Protein AF-A0A5E4KQK1-F1 (afdb_monomer_lite)

Sequence (216 aa):
MKKLIYVTGIIIMISVILFFSGSNIFSSNTPLWGKDGKPYDFEKVKEDFRSGKLNIANISKEYYMHPEFIFEDYHNKSNQTKIGQYGYGAIPSEVSYNVFGFNQGQYLNVSTLVIASDNIKNKQNLALSLESPDDELFNTNVEPSEIVLSPTYPEINASSNWVYKIKMTIVAKYDIPDGQYRFRLKAISASPVQPSKFFDFVLNSYSDSERKKHEQ

Secondary structure (DSSP, 8-state):
-----------------------------PPPBPTTSSBTTHHHHHHHHHTTSS-GGG--HHHHTSHHHH-TTTT-TT-TTSTTTTSEEEESSEEEEEE-SB-TT-EEEEEEEEEEPTT--S-EEEEEEEE-S-TTTEEEEEESSEEEEPP-SS-GGG-TTSEEEEEEEEEESSPBPSEEEEEEEEEEPPPTTHHHHHHHHHHHHHHHHHHHHH--

Radius of gyration: 19.89 Å; chains: 1; bounding box: 64×43×49 Å

Structure (mmCIF, N/CA/C/O backbone):
data_AF-A0A5E4KQK1-F1
#
_entry.id   AF-A0A5E4KQK1-F1
#
loop_
_atom_site.group_PDB
_atom_site.id
_atom_site.type_symbol
_atom_site.label_atom_id
_atom_site.label_alt_id
_atom_site.label_comp_id
_atom_site.label_asym_id
_atom_site.label_entity_id
_atom_site.label_seq_id
_atom_site.pdbx_PDB_ins_code
_atom_site.Cartn_x
_atom_site.Cartn_y
_atom_site.Cartn_z
_atom_site.occupancy
_atom_site.B_iso_or_equiv
_atom_site.auth_seq_id
_atom_site.auth_comp_id
_atom_site.auth_asym_id
_atom_site.auth_atom_id
_atom_site.pdbx_PDB_model_num
ATOM 1 N N . MET A 1 1 ? -31.637 12.266 -23.273 1.00 36.78 1 MET A N 1
ATOM 2 C CA . MET A 1 1 ? -30.494 11.362 -23.535 1.00 36.78 1 MET A CA 1
ATOM 3 C C . MET A 1 1 ? -29.788 11.079 -22.217 1.00 36.78 1 MET A C 1
ATOM 5 O O . MET A 1 1 ? -29.255 12.009 -21.628 1.00 36.78 1 MET A O 1
ATOM 9 N N . LYS A 1 2 ? -29.852 9.844 -21.705 1.00 29.48 2 LYS A N 1
ATOM 10 C CA . LYS A 1 2 ? -29.151 9.438 -20.475 1.00 29.48 2 LYS A CA 1
ATOM 11 C C . LYS A 1 2 ? -27.738 8.982 -20.854 1.00 29.48 2 LYS A C 1
ATOM 13 O O . LYS A 1 2 ? -27.605 8.058 -21.650 1.00 29.48 2 LYS A O 1
ATOM 18 N N . LYS A 1 3 ? -26.702 9.644 -20.329 1.00 28.53 3 LYS A N 1
ATOM 19 C CA . LYS A 1 3 ? -25.312 9.184 -20.463 1.00 28.53 3 LYS A CA 1
ATOM 20 C C . LYS A 1 3 ? -25.095 8.000 -19.522 1.00 28.53 3 LYS A C 1
ATOM 22 O O . LYS A 1 3 ? -25.301 8.116 -18.318 1.00 28.53 3 LYS A O 1
ATOM 27 N N . LEU A 1 4 ? -24.709 6.876 -20.113 1.00 24.16 4 LEU A N 1
ATOM 28 C CA . LEU A 1 4 ? -24.275 5.659 -19.442 1.00 24.16 4 LEU A CA 1
ATOM 29 C C . LEU A 1 4 ? -22.898 5.939 -18.813 1.00 24.16 4 LEU A C 1
ATOM 31 O O . LEU A 1 4 ? -21.935 6.193 -19.534 1.00 24.16 4 LEU A O 1
ATOM 35 N N . ILE A 1 5 ? -22.817 5.966 -17.482 1.00 27.83 5 ILE A N 1
ATOM 36 C CA . ILE A 1 5 ? -21.546 6.052 -16.754 1.00 27.83 5 ILE A CA 1
ATOM 37 C C . ILE A 1 5 ? -21.071 4.614 -16.553 1.00 27.83 5 ILE A C 1
ATOM 39 O O . ILE A 1 5 ? -21.671 3.866 -15.784 1.00 27.83 5 ILE A O 1
ATOM 43 N N . TYR A 1 6 ? -20.020 4.217 -17.269 1.00 24.80 6 TYR A N 1
ATOM 44 C CA . TYR A 1 6 ? -19.304 2.978 -16.987 1.00 24.80 6 TYR A CA 1
ATOM 45 C C . TYR A 1 6 ? -18.483 3.185 -15.713 1.00 24.80 6 TYR A C 1
ATOM 47 O O . TYR A 1 6 ? -17.460 3.864 -15.726 1.00 24.80 6 TYR A O 1
ATOM 55 N N . VAL A 1 7 ? -18.959 2.625 -14.603 1.00 23.73 7 VAL A N 1
ATOM 56 C CA . VAL A 1 7 ? -18.155 2.455 -13.393 1.00 23.73 7 VAL A CA 1
ATOM 57 C C . VAL A 1 7 ? -17.403 1.140 -13.554 1.00 23.73 7 VAL A C 1
ATOM 59 O O . VAL A 1 7 ? -17.958 0.063 -13.347 1.00 23.73 7 VAL A O 1
ATOM 62 N N . THR A 1 8 ? -16.148 1.221 -13.984 1.00 28.36 8 THR A N 1
ATOM 63 C CA . THR A 1 8 ? -15.231 0.081 -14.009 1.00 28.36 8 THR A CA 1
ATOM 64 C C . THR A 1 8 ? -14.875 -0.253 -12.561 1.00 28.36 8 THR A C 1
ATOM 66 O O . THR A 1 8 ? -14.041 0.405 -11.942 1.00 28.36 8 THR A O 1
ATOM 69 N N . GLY A 1 9 ? -15.588 -1.219 -11.981 1.00 23.39 9 GLY A N 1
ATOM 70 C CA . GLY A 1 9 ? -15.330 -1.713 -10.632 1.00 23.39 9 GLY A CA 1
ATOM 71 C C . GLY A 1 9 ? -13.954 -2.369 -10.562 1.00 23.39 9 GLY A C 1
ATOM 72 O O . GLY A 1 9 ? -13.690 -3.348 -11.256 1.00 23.39 9 GLY A O 1
ATOM 73 N N . ILE A 1 10 ? -13.072 -1.820 -9.732 1.00 29.09 10 ILE A N 1
ATOM 74 C CA . ILE A 1 10 ? -11.804 -2.453 -9.368 1.00 29.09 10 ILE A CA 1
ATOM 75 C C . ILE A 1 10 ? -12.136 -3.629 -8.443 1.00 29.09 10 ILE A C 1
ATOM 77 O O . ILE A 1 10 ? -12.802 -3.451 -7.424 1.00 29.09 10 ILE A O 1
ATOM 81 N N . ILE A 1 11 ? -11.680 -4.831 -8.803 1.00 24.36 11 ILE A N 1
ATOM 82 C CA . ILE A 1 11 ? -11.711 -6.006 -7.926 1.00 24.36 11 ILE A CA 1
ATOM 83 C C . ILE A 1 11 ? -10.738 -5.729 -6.776 1.00 24.36 11 ILE A C 1
ATOM 85 O O . ILE A 1 11 ? -9.523 -5.714 -6.967 1.00 24.36 11 ILE A O 1
ATOM 89 N N . ILE A 1 12 ? -11.273 -5.466 -5.585 1.00 29.23 12 ILE A N 1
ATOM 90 C CA . ILE A 1 12 ? -10.482 -5.295 -4.368 1.00 29.23 12 ILE A CA 1
ATOM 91 C C . ILE A 1 12 ? -10.273 -6.690 -3.764 1.00 29.23 12 ILE A C 1
ATOM 93 O O . ILE A 1 12 ? -11.188 -7.244 -3.159 1.00 29.23 12 ILE A O 1
ATOM 97 N N . MET A 1 13 ? -9.084 -7.277 -3.934 1.00 29.14 13 MET A N 1
ATOM 98 C CA . MET A 1 13 ? -8.685 -8.442 -3.137 1.00 29.14 13 MET A CA 1
ATOM 99 C C . MET A 1 13 ? -8.260 -7.962 -1.747 1.00 29.14 13 MET A C 1
ATOM 101 O O . MET A 1 13 ? -7.173 -7.418 -1.563 1.00 29.14 13 MET A O 1
ATOM 105 N N . ILE A 1 14 ? -9.162 -8.127 -0.779 1.00 34.50 14 ILE A N 1
ATOM 106 C CA . ILE A 1 14 ? -8.941 -7.842 0.640 1.00 34.50 14 ILE A CA 1
ATOM 107 C C . ILE A 1 14 ? -8.691 -9.174 1.342 1.00 34.50 14 ILE A C 1
ATOM 109 O O . ILE A 1 14 ? -9.632 -9.924 1.594 1.00 34.50 14 ILE A O 1
ATOM 113 N N . SER A 1 15 ? -7.440 -9.465 1.691 1.00 32.47 15 SER A N 1
ATOM 114 C CA . SER A 1 15 ? -7.142 -10.553 2.627 1.00 32.47 15 SER A CA 1
ATOM 115 C C . SER A 1 15 ? -7.138 -9.994 4.045 1.00 32.47 15 SER A C 1
ATOM 117 O O . SER A 1 15 ? -6.172 -9.371 4.483 1.00 32.47 15 SER A O 1
ATOM 119 N N . VAL A 1 16 ? -8.252 -10.201 4.747 1.00 31.05 16 VAL A N 1
ATOM 120 C CA . VAL A 1 16 ? -8.401 -9.929 6.180 1.00 31.05 16 VAL A CA 1
ATOM 121 C C . VAL A 1 16 ? -7.616 -10.993 6.949 1.00 31.05 16 VAL A C 1
ATOM 123 O O . VAL A 1 16 ? -7.964 -12.170 6.886 1.00 31.05 16 VAL A O 1
ATOM 126 N N . ILE A 1 17 ? -6.566 -10.608 7.678 1.00 36.50 17 ILE A N 1
ATOM 127 C CA . ILE A 1 17 ? -5.943 -11.500 8.665 1.00 36.50 17 ILE A CA 1
ATOM 128 C C . ILE A 1 17 ? -6.542 -11.170 10.032 1.00 36.50 17 ILE A C 1
ATOM 130 O O . ILE A 1 17 ? -6.173 -10.176 10.653 1.00 36.50 17 ILE A O 1
ATOM 134 N N . LEU A 1 18 ? -7.449 -12.025 10.506 1.00 28.77 18 LEU A N 1
ATOM 135 C CA . LEU A 1 18 ? -7.750 -12.144 11.931 1.00 28.77 18 LEU A CA 1
ATOM 136 C C . LEU A 1 18 ? -6.652 -13.026 12.539 1.00 28.77 18 LEU A C 1
ATOM 138 O O . LEU A 1 18 ? -6.608 -14.229 12.281 1.00 28.77 18 LEU A O 1
ATOM 142 N N . PHE A 1 19 ? -5.721 -12.437 13.291 1.00 29.80 19 PHE A N 1
ATOM 143 C CA . PHE A 1 19 ? -4.712 -13.215 14.011 1.00 29.80 19 PHE A CA 1
ATOM 144 C C . PHE A 1 19 ? -5.374 -13.937 15.192 1.00 29.80 19 PHE A C 1
ATOM 146 O O . PHE A 1 19 ? -5.522 -13.375 16.273 1.00 29.80 19 PHE A O 1
ATOM 153 N N . PHE A 1 20 ? -5.727 -15.207 14.997 1.00 30.92 20 PHE A N 1
ATOM 154 C CA . PHE A 1 20 ? -5.749 -16.170 16.093 1.00 30.92 20 PHE A CA 1
ATOM 155 C C . PHE A 1 20 ? -4.334 -16.728 16.218 1.00 30.92 20 PHE A C 1
ATOM 157 O O . PHE A 1 20 ? -3.784 -17.239 15.244 1.00 30.92 20 PHE A O 1
ATOM 164 N N . SER A 1 21 ? -3.720 -16.564 17.388 1.00 34.50 21 SER A N 1
ATOM 165 C CA . SER A 1 21 ? -2.369 -17.034 17.692 1.00 34.50 21 SER A CA 1
ATOM 166 C C . SER A 1 21 ? -2.200 -18.511 17.318 1.00 34.50 21 SER A C 1
ATOM 168 O O . SER A 1 21 ? -2.626 -19.402 18.047 1.00 34.50 21 SER A O 1
ATOM 170 N N . GLY A 1 22 ? -1.575 -18.754 16.168 1.00 28.95 22 GLY A N 1
ATOM 171 C CA . GLY A 1 22 ? -1.281 -20.072 15.625 1.00 28.95 22 GLY A CA 1
ATOM 172 C C . GLY A 1 22 ? 0.007 -19.995 14.815 1.00 28.95 22 GLY A C 1
ATOM 173 O O . GLY A 1 22 ? 0.049 -19.421 13.731 1.00 28.95 22 GLY A O 1
ATOM 174 N N . SER A 1 23 ? 1.079 -20.527 15.388 1.00 45.81 23 SER A N 1
ATOM 175 C CA . SER A 1 23 ? 2.411 -20.641 14.798 1.00 45.81 23 SER A CA 1
ATOM 176 C C . SER A 1 23 ? 2.399 -21.393 13.460 1.00 45.81 23 SER A C 1
ATOM 178 O O . SER A 1 23 ? 2.014 -22.556 13.435 1.00 45.81 23 SER A O 1
ATOM 180 N N . ASN A 1 24 ? 2.911 -20.770 12.393 1.00 31.75 24 ASN A N 1
ATOM 181 C CA . ASN A 1 24 ? 3.424 -21.417 11.173 1.00 31.75 24 ASN A CA 1
ATOM 182 C C . ASN A 1 24 ? 4.631 -20.572 10.703 1.00 31.75 24 ASN A C 1
ATOM 184 O O . ASN A 1 24 ? 4.462 -19.402 10.382 1.00 31.75 24 ASN A O 1
ATOM 188 N N . ILE A 1 25 ? 5.875 -20.955 11.018 1.00 33.84 25 ILE A N 1
ATOM 189 C CA . ILE A 1 25 ? 6.789 -21.846 10.268 1.00 33.84 25 ILE A CA 1
ATOM 190 C C . ILE A 1 25 ? 7.257 -21.233 8.923 1.00 33.84 25 ILE A C 1
ATOM 192 O O . ILE A 1 25 ? 6.546 -21.326 7.935 1.00 33.84 25 ILE A O 1
ATOM 196 N N . PHE A 1 26 ? 8.507 -20.718 8.938 1.00 40.09 26 PHE A N 1
ATOM 197 C CA . PHE A 1 26 ? 9.530 -20.655 7.859 1.00 40.09 26 PHE A CA 1
ATOM 198 C C . PHE A 1 26 ? 9.248 -19.834 6.574 1.00 40.09 26 PHE A C 1
ATOM 200 O O . PHE A 1 26 ? 8.132 -19.773 6.093 1.00 40.09 26 PHE A O 1
ATOM 207 N N . SER A 1 27 ? 10.223 -19.214 5.896 1.00 35.25 27 SER A N 1
ATOM 208 C CA . SER A 1 27 ? 11.642 -18.943 6.165 1.00 35.25 27 SER A CA 1
ATOM 209 C C . SER A 1 27 ? 12.020 -17.613 5.499 1.00 35.25 27 SER A C 1
ATOM 211 O O . SER A 1 27 ? 11.527 -17.268 4.426 1.00 35.25 27 SER A O 1
ATOM 213 N N . SER A 1 28 ? 12.928 -16.864 6.117 1.00 38.78 28 SER A N 1
ATOM 214 C CA . SER A 1 28 ? 13.638 -15.764 5.469 1.00 38.78 28 SER A CA 1
ATOM 215 C C . SER A 1 28 ? 14.673 -16.342 4.495 1.00 38.78 28 SER A C 1
ATOM 217 O O . SER A 1 28 ? 15.861 -16.388 4.811 1.00 38.78 28 SER A O 1
ATOM 219 N N . ASN A 1 29 ? 14.245 -16.861 3.344 1.00 42.81 29 ASN A N 1
ATOM 220 C CA . ASN A 1 29 ? 15.187 -17.283 2.309 1.00 42.81 29 ASN A CA 1
ATOM 221 C C . ASN A 1 29 ? 15.517 -16.090 1.416 1.00 42.81 29 ASN A C 1
ATOM 223 O O . ASN A 1 29 ? 14.667 -15.583 0.689 1.00 42.81 29 ASN A O 1
ATOM 227 N N . THR A 1 30 ? 16.771 -15.654 1.468 1.00 54.97 30 THR A N 1
ATOM 228 C CA . THR A 1 30 ? 17.367 -14.791 0.450 1.00 54.97 30 THR A CA 1
ATOM 229 C C . THR A 1 30 ? 17.175 -15.469 -0.915 1.00 54.97 30 THR A C 1
ATOM 231 O O . THR A 1 30 ? 17.563 -16.634 -1.051 1.00 54.97 30 THR A O 1
ATOM 234 N N . PRO A 1 31 ? 16.559 -14.810 -1.912 1.00 60.66 31 PRO A N 1
ATOM 235 C CA . PRO A 1 31 ? 16.271 -15.447 -3.191 1.00 60.66 31 PRO A CA 1
ATOM 236 C C . PRO A 1 31 ? 17.564 -15.875 -3.897 1.00 60.66 31 PRO A C 1
ATOM 238 O O . PRO A 1 31 ? 18.523 -15.107 -3.994 1.00 60.66 31 PRO A O 1
ATOM 241 N N . LEU A 1 32 ? 17.591 -17.112 -4.401 1.00 73.94 32 LEU A N 1
ATOM 242 C CA . LEU A 1 32 ? 18.618 -17.560 -5.342 1.00 73.94 32 LEU A CA 1
ATOM 243 C C . LEU A 1 32 ? 18.287 -16.969 -6.715 1.00 73.94 32 LEU A C 1
ATOM 245 O O . LEU A 1 32 ? 17.175 -17.147 -7.205 1.00 73.94 32 LEU A O 1
ATOM 249 N N . TRP A 1 33 ? 19.229 -16.258 -7.328 1.00 76.44 33 TRP A N 1
ATOM 250 C CA . TRP A 1 33 ? 18.997 -15.555 -8.592 1.00 76.44 33 TRP A CA 1
ATOM 251 C C . TRP A 1 33 ? 19.054 -16.501 -9.800 1.00 76.44 33 TRP A C 1
ATOM 253 O O . TRP A 1 33 ? 19.984 -17.295 -9.949 1.00 76.44 33 TRP A O 1
ATOM 263 N N . GLY A 1 34 ? 18.052 -16.397 -10.671 1.00 76.44 34 GLY A N 1
ATOM 264 C CA . GLY A 1 34 ? 17.972 -17.023 -11.985 1.00 76.44 34 GLY A CA 1
ATOM 265 C C . GLY A 1 34 ? 18.751 -16.255 -13.059 1.00 76.44 34 GLY A C 1
ATOM 266 O O . GLY A 1 34 ? 19.235 -15.142 -12.851 1.00 76.44 34 GLY A O 1
ATOM 267 N N . LYS A 1 35 ? 18.889 -16.866 -14.243 1.00 67.12 35 LYS A N 1
ATOM 268 C CA . LYS A 1 35 ? 19.676 -16.317 -15.368 1.00 67.12 35 LYS A CA 1
ATOM 269 C C . LYS A 1 35 ? 19.055 -15.078 -16.024 1.00 67.12 35 LYS A C 1
ATOM 271 O O . LYS A 1 35 ? 19.743 -14.379 -16.758 1.00 67.12 35 LYS A O 1
ATOM 276 N N . ASP A 1 36 ? 17.778 -14.824 -15.785 1.00 75.75 36 ASP A N 1
ATOM 277 C CA . ASP A 1 36 ? 16.987 -13.724 -16.339 1.00 75.75 36 ASP A CA 1
ATOM 278 C C . ASP A 1 36 ? 16.896 -12.514 -15.394 1.00 75.75 36 ASP A C 1
ATOM 280 O O . ASP A 1 36 ? 16.109 -11.598 -15.626 1.00 75.75 36 ASP A O 1
ATOM 284 N N . GLY A 1 37 ? 17.700 -12.501 -14.325 1.00 80.81 37 GLY A N 1
ATOM 285 C CA . GLY A 1 37 ? 17.689 -11.428 -13.334 1.00 80.81 37 GLY A CA 1
ATOM 286 C C . GLY A 1 37 ? 16.485 -11.472 -12.393 1.00 80.81 37 GLY A C 1
ATOM 287 O O . GLY A 1 37 ? 16.251 -10.490 -11.696 1.00 80.81 37 GLY A O 1
ATOM 288 N N . LYS A 1 38 ? 15.740 -12.586 -12.357 1.00 86.56 38 LYS A N 1
ATOM 289 C CA . LYS A 1 38 ? 14.636 -12.835 -11.419 1.00 86.56 38 LYS A CA 1
ATOM 290 C C . LYS A 1 38 ? 15.040 -13.878 -10.373 1.00 86.56 38 LYS A C 1
ATOM 292 O O . LYS A 1 38 ? 15.925 -14.689 -10.642 1.00 86.56 38 LYS A O 1
ATOM 297 N N . PRO A 1 39 ? 14.409 -13.915 -9.190 1.00 88.38 39 PRO A N 1
ATOM 298 C CA . PRO A 1 39 ? 14.507 -15.062 -8.287 1.00 88.38 39 PRO A CA 1
ATOM 299 C C . PRO A 1 39 ? 14.136 -16.389 -8.980 1.00 88.38 39 PRO A C 1
ATOM 301 O O . PRO A 1 39 ? 13.227 -16.429 -9.804 1.00 88.38 39 PRO A O 1
ATOM 304 N N . TYR A 1 40 ? 14.807 -17.492 -8.644 1.00 89.50 40 TYR A N 1
ATOM 305 C CA . TYR A 1 40 ? 14.575 -18.817 -9.246 1.00 89.50 40 TYR A CA 1
ATOM 306 C C . TYR A 1 40 ? 13.125 -19.311 -9.091 1.00 89.50 40 TYR A C 1
ATOM 308 O O . TYR A 1 40 ? 12.581 -19.984 -9.963 1.00 89.50 40 TYR A O 1
ATOM 316 N N . ASP 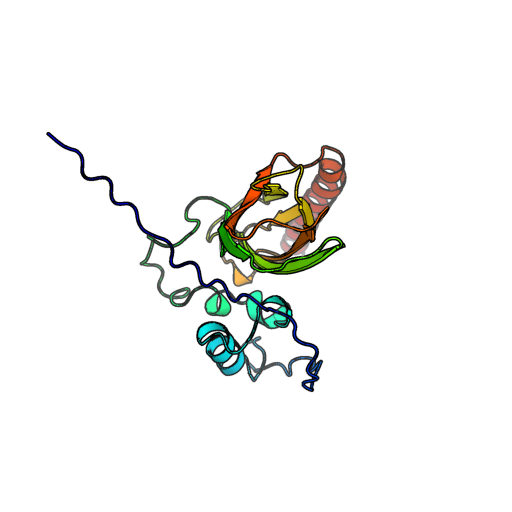A 1 41 ? 12.487 -18.964 -7.982 1.00 90.12 41 ASP A N 1
ATOM 317 C CA . ASP A 1 41 ? 11.112 -19.294 -7.616 1.00 90.12 41 ASP A CA 1
ATOM 318 C C . ASP A 1 41 ? 10.109 -18.180 -7.964 1.00 90.12 41 ASP A C 1
ATOM 320 O O . ASP A 1 41 ? 8.961 -18.227 -7.520 1.00 90.12 41 ASP A O 1
ATOM 324 N N . PHE A 1 42 ? 10.504 -17.201 -8.786 1.00 91.12 42 PHE A N 1
ATOM 325 C CA . PHE A 1 42 ? 9.692 -16.029 -9.120 1.00 91.12 42 PHE A CA 1
ATOM 326 C C . PHE A 1 42 ? 8.275 -16.376 -9.591 1.00 91.12 42 PHE A C 1
ATOM 328 O O . PHE A 1 42 ? 7.307 -15.849 -9.044 1.00 91.12 42 PHE A O 1
ATOM 335 N N . GLU A 1 43 ? 8.129 -17.280 -10.568 1.00 91.06 43 GLU A N 1
ATOM 336 C CA . GLU A 1 43 ? 6.803 -17.636 -11.093 1.00 91.06 43 GLU A CA 1
ATOM 337 C C . GLU A 1 43 ? 5.937 -18.342 -10.042 1.00 91.06 43 GLU A C 1
ATOM 339 O O . GLU A 1 43 ? 4.740 -18.074 -9.966 1.00 91.06 43 GLU A O 1
ATOM 344 N N . LYS A 1 44 ? 6.537 -19.156 -9.164 1.00 91.25 44 LYS A N 1
ATOM 345 C CA . LYS A 1 44 ? 5.810 -19.804 -8.066 1.00 91.25 44 LYS A CA 1
ATOM 346 C C . LYS A 1 44 ? 5.328 -18.781 -7.038 1.00 91.25 44 LYS A C 1
ATOM 348 O O . LYS A 1 44 ? 4.160 -18.792 -6.670 1.00 91.25 44 LYS A O 1
ATOM 353 N N . VAL A 1 45 ? 6.201 -17.873 -6.596 1.00 90.56 45 VAL A N 1
ATOM 354 C CA . VAL A 1 45 ? 5.839 -16.822 -5.626 1.00 90.56 45 VAL A CA 1
ATOM 355 C C . VAL A 1 45 ? 4.756 -15.906 -6.197 1.00 90.56 45 VAL A C 1
ATOM 357 O O . VAL A 1 45 ? 3.824 -15.524 -5.491 1.00 90.56 45 VAL A O 1
ATOM 360 N N . LYS A 1 46 ? 4.836 -15.587 -7.489 1.00 89.19 46 LYS A N 1
ATOM 361 C CA . LYS A 1 46 ? 3.824 -14.814 -8.215 1.00 89.19 46 LYS A CA 1
ATOM 362 C C . LYS A 1 46 ? 2.485 -15.551 -8.313 1.00 89.19 46 LYS A C 1
ATOM 364 O O . LYS A 1 46 ? 1.445 -14.935 -8.094 1.00 89.19 46 LYS A O 1
ATOM 369 N N . GLU A 1 47 ? 2.483 -16.850 -8.602 1.00 88.44 47 GLU A N 1
ATOM 370 C CA . GLU A 1 47 ? 1.271 -17.681 -8.609 1.00 88.44 47 GLU A CA 1
ATOM 371 C C . GLU A 1 47 ? 0.642 -17.788 -7.209 1.00 88.44 47 GLU A C 1
ATOM 373 O O . GLU A 1 47 ? -0.563 -17.582 -7.039 1.00 88.44 47 GLU A O 1
ATOM 378 N N . ASP A 1 48 ? 1.452 -18.054 -6.185 1.00 88.56 48 ASP A N 1
ATOM 379 C CA . ASP A 1 48 ? 0.990 -18.152 -4.801 1.00 88.56 48 ASP A CA 1
ATOM 380 C C . ASP A 1 48 ? 0.457 -16.798 -4.290 1.00 88.56 48 ASP A C 1
ATOM 382 O O . ASP A 1 48 ? -0.541 -16.753 -3.570 1.00 88.56 48 ASP A O 1
ATOM 386 N N . PHE A 1 49 ? 1.044 -15.676 -4.719 1.00 85.38 49 PHE A N 1
ATOM 387 C CA . PHE A 1 49 ? 0.498 -14.340 -4.467 1.00 85.38 49 PHE A CA 1
ATOM 388 C C . PHE A 1 49 ? -0.862 -14.131 -5.147 1.00 85.38 49 PHE A C 1
ATOM 390 O O . PHE A 1 49 ? -1.821 -13.719 -4.497 1.00 85.38 49 PHE A O 1
ATOM 397 N N . ARG A 1 50 ? -0.980 -14.463 -6.439 1.00 82.94 50 ARG A N 1
ATOM 398 C CA . ARG A 1 50 ? -2.227 -14.299 -7.211 1.00 82.94 50 ARG A CA 1
ATOM 399 C C . ARG A 1 50 ? -3.362 -15.188 -6.724 1.00 82.94 50 ARG A C 1
ATOM 401 O O . ARG A 1 50 ? -4.516 -14.779 -6.765 1.00 82.94 50 ARG A O 1
ATOM 408 N N . SER A 1 51 ? -3.038 -16.385 -6.250 1.00 81.06 51 SER A N 1
ATOM 409 C CA . SER A 1 51 ? -4.008 -17.304 -5.648 1.00 81.06 51 SER A CA 1
ATOM 410 C C . SER A 1 51 ? -4.364 -16.949 -4.198 1.00 81.06 51 SER A C 1
ATOM 412 O O . SER A 1 51 ? -5.175 -17.641 -3.587 1.00 81.06 51 SER A O 1
ATOM 414 N N . GLY A 1 52 ? -3.775 -15.885 -3.637 1.00 77.38 52 GLY A N 1
ATOM 415 C CA . GLY A 1 52 ? -4.036 -15.420 -2.273 1.00 77.38 52 GLY A CA 1
ATOM 416 C C . GLY A 1 52 ? -3.361 -16.251 -1.178 1.00 77.38 52 GLY A C 1
ATOM 417 O O . GLY A 1 52 ? -3.602 -16.005 0.003 1.00 77.38 52 GLY A O 1
ATOM 418 N N . LYS A 1 53 ? -2.504 -17.214 -1.539 1.00 83.06 53 LYS A N 1
ATOM 419 C CA . LYS A 1 53 ? -1.735 -18.031 -0.586 1.00 83.06 53 LYS A CA 1
ATOM 420 C C . LYS A 1 53 ? -0.596 -17.247 0.066 1.00 83.06 53 LYS A C 1
ATOM 422 O O . LYS A 1 53 ? -0.201 -17.569 1.183 1.00 83.06 53 LYS A O 1
ATOM 427 N N . LEU A 1 54 ? -0.072 -16.223 -0.613 1.00 83.56 54 LEU A N 1
ATOM 428 C CA . LEU A 1 54 ? 0.937 -15.313 -0.071 1.00 83.56 54 LEU A CA 1
ATOM 429 C C . LEU A 1 54 ? 0.386 -13.901 0.114 1.00 83.56 54 LEU A C 1
ATOM 431 O O . LEU A 1 54 ? -0.317 -13.363 -0.736 1.00 83.56 54 LEU A O 1
ATOM 435 N N . ASN A 1 55 ? 0.769 -13.278 1.228 1.00 81.44 55 ASN A N 1
ATOM 436 C CA . ASN A 1 55 ? 0.461 -11.884 1.527 1.00 81.44 55 ASN A CA 1
ATOM 437 C C . ASN A 1 55 ? 1.635 -10.983 1.116 1.00 81.44 55 ASN A C 1
ATOM 439 O O . ASN A 1 55 ? 2.790 -11.298 1.409 1.00 81.44 55 ASN A O 1
ATOM 443 N N . ILE A 1 56 ? 1.342 -9.825 0.515 1.00 85.75 56 ILE A N 1
ATOM 444 C CA . ILE A 1 56 ? 2.349 -8.830 0.116 1.00 85.75 56 ILE A CA 1
ATOM 445 C C . ILE A 1 56 ? 3.239 -8.358 1.273 1.00 85.75 56 ILE A C 1
ATOM 447 O O . ILE A 1 56 ? 4.410 -8.045 1.055 1.00 85.75 56 ILE A O 1
ATOM 451 N N . ALA A 1 57 ? 2.742 -8.386 2.514 1.00 86.50 57 ALA A N 1
ATOM 452 C CA . ALA A 1 57 ? 3.536 -8.138 3.715 1.00 86.50 57 ALA A CA 1
ATOM 453 C C . ALA A 1 57 ? 4.812 -9.001 3.752 1.00 86.50 57 ALA A C 1
ATOM 455 O O . ALA A 1 57 ? 5.889 -8.482 4.052 1.00 86.50 57 ALA A O 1
ATOM 456 N N . ASN A 1 58 ? 4.707 -10.266 3.333 1.00 86.31 58 ASN A N 1
ATOM 457 C CA . ASN A 1 58 ? 5.767 -11.274 3.405 1.00 86.31 58 ASN A CA 1
ATOM 458 C C . ASN A 1 58 ? 6.574 -11.414 2.107 1.00 86.31 58 ASN A C 1
ATOM 460 O O . ASN A 1 58 ? 7.552 -12.153 2.070 1.00 86.31 58 ASN A O 1
ATOM 464 N N . ILE A 1 59 ? 6.186 -10.712 1.042 1.00 88.75 59 ILE A N 1
ATOM 465 C CA . ILE A 1 59 ? 6.901 -10.754 -0.234 1.00 88.75 59 ILE A CA 1
ATOM 466 C C . ILE A 1 59 ? 8.058 -9.757 -0.183 1.00 88.75 59 ILE A C 1
ATOM 468 O O . ILE A 1 59 ? 7.877 -8.585 0.180 1.00 88.75 59 ILE A O 1
ATOM 472 N N . SER A 1 60 ? 9.256 -10.229 -0.519 1.00 90.00 60 SER A N 1
ATOM 473 C CA . SER A 1 60 ? 10.463 -9.408 -0.524 1.00 90.00 60 SER A CA 1
ATOM 474 C C . SER A 1 60 ? 10.518 -8.486 -1.747 1.00 90.00 60 SER A C 1
ATOM 476 O O . SER A 1 60 ? 9.801 -8.670 -2.736 1.00 90.00 60 SER A O 1
ATOM 478 N N . LYS A 1 61 ? 11.358 -7.450 -1.661 1.00 89.25 61 LYS A N 1
ATOM 479 C CA . LYS A 1 61 ? 11.444 -6.388 -2.672 1.00 89.25 61 LYS A CA 1
ATOM 480 C C . LYS A 1 61 ? 11.833 -6.918 -4.046 1.00 89.25 61 LYS A C 1
ATOM 482 O O . LYS A 1 61 ? 11.337 -6.426 -5.052 1.00 89.25 61 LYS A O 1
ATOM 487 N N . GLU A 1 62 ? 12.672 -7.940 -4.075 1.00 88.62 62 GLU A N 1
ATOM 488 C CA . GLU A 1 62 ? 13.213 -8.554 -5.282 1.00 88.62 62 GLU A CA 1
ATOM 489 C C . GLU A 1 62 ? 12.115 -9.136 -6.173 1.00 88.62 62 GLU A C 1
ATOM 491 O O . GLU A 1 62 ? 12.294 -9.162 -7.377 1.00 88.62 62 GLU A O 1
ATOM 496 N N . TYR A 1 63 ? 10.963 -9.541 -5.625 1.00 90.50 63 TYR A N 1
ATOM 497 C CA . TYR A 1 63 ? 9.849 -10.043 -6.433 1.00 90.50 63 TYR A CA 1
ATOM 498 C C . TYR A 1 63 ? 8.990 -8.907 -6.980 1.00 90.50 63 TYR A C 1
ATOM 500 O O . TYR A 1 63 ? 8.831 -8.775 -8.192 1.00 90.50 63 TYR A O 1
ATOM 508 N N . TYR A 1 64 ? 8.439 -8.062 -6.101 1.00 88.50 64 TYR A N 1
ATOM 509 C CA . TYR A 1 64 ? 7.457 -7.062 -6.527 1.00 88.50 64 TYR A CA 1
ATOM 510 C C . TYR A 1 64 ? 8.069 -5.901 -7.323 1.00 88.50 64 TYR A C 1
ATOM 512 O O . TYR A 1 64 ? 7.328 -5.147 -7.942 1.00 88.50 64 TYR A O 1
ATOM 520 N N . MET A 1 65 ? 9.400 -5.754 -7.336 1.00 88.12 65 MET A N 1
ATOM 521 C CA . MET A 1 65 ? 10.103 -4.811 -8.216 1.00 88.12 65 MET A CA 1
ATOM 522 C C . MET A 1 65 ? 10.100 -5.233 -9.693 1.00 88.12 65 MET A C 1
ATOM 524 O O . MET A 1 65 ? 10.412 -4.398 -10.542 1.00 88.12 65 MET A O 1
ATOM 528 N N . HIS A 1 66 ? 9.748 -6.482 -10.017 1.00 87.75 66 HIS A N 1
ATOM 529 C CA . HIS A 1 66 ? 9.550 -6.905 -11.402 1.00 87.75 66 HIS A CA 1
ATOM 530 C C . HIS A 1 66 ? 8.125 -6.568 -11.863 1.00 87.75 66 HIS A C 1
ATOM 532 O O . HIS A 1 66 ? 7.159 -7.010 -11.235 1.00 87.75 66 HIS A O 1
ATOM 538 N N . PRO A 1 67 ? 7.948 -5.838 -12.976 1.00 84.19 67 PRO A N 1
ATOM 539 C CA . PRO A 1 67 ? 6.632 -5.464 -13.484 1.00 84.19 67 PRO A CA 1
ATOM 540 C C . PRO A 1 67 ? 5.722 -6.653 -13.743 1.00 84.19 67 PRO A C 1
ATOM 542 O O . PRO A 1 67 ? 4.526 -6.553 -13.500 1.00 84.19 67 PRO A O 1
ATOM 545 N N . GLU A 1 68 ? 6.265 -7.797 -14.164 1.00 85.56 68 GLU A N 1
ATOM 546 C CA . GLU A 1 68 ? 5.479 -9.011 -14.405 1.00 85.56 68 GLU A CA 1
ATOM 547 C C . GLU A 1 68 ? 4.868 -9.596 -13.129 1.00 85.56 68 GLU A C 1
ATOM 549 O O . GLU A 1 68 ? 3.931 -10.394 -13.208 1.00 85.56 68 GLU A O 1
ATOM 554 N N . PHE A 1 69 ? 5.376 -9.212 -11.954 1.00 86.06 69 PHE A N 1
ATOM 555 C CA . PHE A 1 69 ? 4.784 -9.580 -10.673 1.00 86.06 69 PHE A CA 1
ATOM 556 C C . PHE A 1 69 ? 3.438 -8.873 -10.467 1.00 86.06 69 PHE A C 1
ATOM 558 O O . PHE A 1 69 ? 2.471 -9.494 -10.029 1.00 86.06 69 PHE A O 1
ATOM 565 N N . ILE A 1 70 ? 3.364 -7.590 -10.841 1.00 78.44 70 ILE A N 1
ATOM 566 C CA . ILE A 1 70 ? 2.201 -6.715 -10.627 1.00 78.44 70 ILE A CA 1
ATOM 567 C C . ILE A 1 70 ? 1.251 -6.734 -11.831 1.00 78.44 70 ILE A C 1
ATOM 569 O O . ILE A 1 70 ? 0.034 -6.797 -11.673 1.00 78.44 70 ILE A O 1
ATOM 573 N N . PHE A 1 71 ? 1.796 -6.695 -13.045 1.00 76.12 71 PHE A N 1
ATOM 574 C CA . PHE A 1 71 ? 1.050 -6.571 -14.289 1.00 76.12 71 PHE A CA 1
ATOM 575 C C . PHE A 1 71 ? 1.097 -7.887 -15.074 1.00 76.12 71 PHE A C 1
ATOM 577 O O . PHE A 1 71 ? 2.126 -8.266 -15.629 1.00 76.12 71 PHE A O 1
ATOM 584 N N . GLU A 1 72 ? -0.047 -8.568 -15.175 1.00 68.94 72 GLU A N 1
ATOM 585 C CA . GLU A 1 72 ? -0.191 -9.809 -15.958 1.00 68.94 72 GLU A CA 1
ATOM 586 C C . GLU A 1 72 ? 0.222 -9.669 -17.423 1.00 68.94 72 GLU A C 1
ATOM 588 O O . GLU A 1 72 ? 0.854 -10.563 -17.975 1.00 68.94 72 GLU A O 1
ATOM 593 N N . ASP A 1 73 ? -0.078 -8.515 -18.012 1.00 61.69 73 ASP A N 1
ATOM 594 C CA . ASP A 1 73 ? 0.121 -8.223 -19.430 1.00 61.69 73 ASP A CA 1
ATOM 595 C C . ASP A 1 73 ? 1.225 -7.183 -19.647 1.00 61.69 73 ASP A C 1
ATOM 597 O O . ASP A 1 73 ? 1.146 -6.408 -20.594 1.00 61.69 73 ASP A O 1
ATOM 601 N N . TYR A 1 74 ? 2.235 -7.110 -18.773 1.00 59.75 74 TYR A N 1
ATOM 602 C CA . TYR A 1 74 ? 3.273 -6.073 -18.875 1.00 59.75 74 TYR A CA 1
ATOM 603 C C . TYR A 1 74 ? 3.898 -5.982 -20.283 1.00 59.75 74 TYR A C 1
ATOM 605 O O . TYR A 1 74 ? 4.069 -4.897 -20.834 1.00 59.75 74 TYR A O 1
ATOM 613 N N . HIS A 1 75 ? 4.168 -7.133 -20.905 1.00 61.53 75 HIS A N 1
ATOM 614 C CA . HIS A 1 75 ? 4.756 -7.212 -22.248 1.00 61.53 75 HIS A CA 1
ATOM 615 C C . HIS A 1 75 ? 3.742 -6.956 -23.382 1.00 61.53 75 HIS A C 1
ATOM 617 O O . HIS A 1 75 ? 4.130 -6.708 -24.524 1.00 61.53 75 HIS A O 1
ATOM 623 N N . ASN A 1 76 ? 2.441 -6.949 -23.076 1.00 58.31 76 ASN A N 1
ATOM 624 C CA . ASN A 1 76 ? 1.350 -6.674 -24.011 1.00 58.31 76 ASN A CA 1
ATOM 625 C C . ASN A 1 76 ? 1.017 -5.170 -24.014 1.00 58.31 76 ASN A C 1
ATOM 627 O O . ASN A 1 76 ? 0.030 -4.709 -23.437 1.00 58.31 76 ASN A O 1
ATOM 631 N N . LYS A 1 77 ? 1.841 -4.400 -24.736 1.00 50.53 77 LYS A N 1
ATOM 632 C CA . LYS A 1 77 ? 1.790 -2.925 -24.869 1.00 50.53 77 LYS A CA 1
ATOM 633 C C . LYS A 1 77 ? 0.466 -2.337 -25.401 1.00 50.53 77 LYS A C 1
ATOM 635 O O . LYS A 1 77 ? 0.333 -1.118 -25.487 1.00 50.53 77 LYS A O 1
ATOM 640 N N . SER A 1 78 ? -0.505 -3.162 -25.795 1.00 42.84 78 SER A N 1
ATOM 641 C CA . SER A 1 78 ? -1.771 -2.726 -26.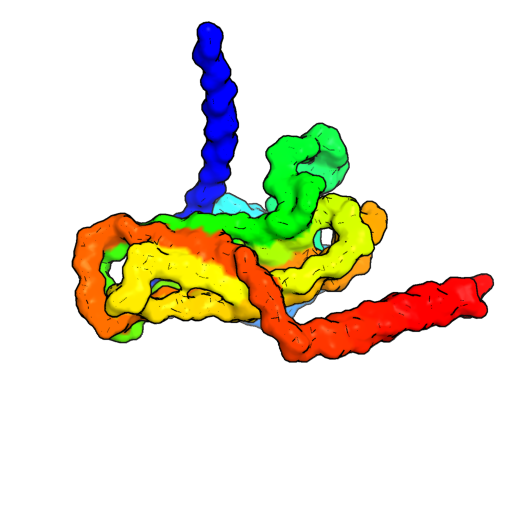399 1.00 42.84 78 SER A CA 1
ATOM 642 C C . SER A 1 78 ? -2.900 -2.483 -25.394 1.00 42.84 78 SER A C 1
ATOM 644 O O . SER A 1 78 ? -3.876 -1.821 -25.749 1.00 42.84 78 SER A O 1
ATOM 646 N N . ASN A 1 79 ? -2.798 -2.958 -24.144 1.00 45.28 79 ASN A N 1
ATOM 647 C CA . ASN A 1 79 ? -3.882 -2.783 -23.177 1.00 45.28 79 ASN A CA 1
ATOM 648 C C . ASN A 1 79 ? -3.701 -1.521 -22.325 1.00 45.28 79 ASN A C 1
ATOM 650 O O . ASN A 1 79 ? -3.276 -1.554 -21.172 1.00 45.28 79 ASN A O 1
ATOM 654 N N . GLN A 1 80 ? -4.086 -0.400 -22.924 1.00 46.62 80 GLN A N 1
ATOM 655 C CA . GLN A 1 80 ? -4.082 0.917 -22.302 1.00 46.62 80 GLN A CA 1
ATOM 656 C C . GLN A 1 80 ? -5.130 1.068 -21.180 1.00 46.62 80 GLN A C 1
ATOM 658 O O . GLN A 1 80 ? -5.061 2.009 -20.418 1.00 46.62 80 GLN A O 1
ATOM 663 N N . THR A 1 81 ? -6.075 0.149 -20.974 1.00 45.50 81 THR A N 1
ATOM 664 C CA . THR A 1 81 ? -7.156 0.351 -19.977 1.00 45.50 81 THR A CA 1
ATOM 665 C C . THR A 1 81 ? -6.764 0.094 -18.511 1.00 45.50 81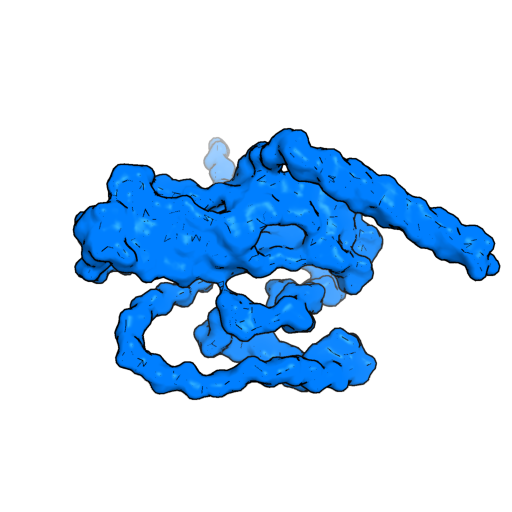 THR A C 1
ATOM 667 O O . THR A 1 81 ? -7.621 0.124 -17.627 1.00 45.50 81 THR A O 1
ATOM 670 N N . LYS A 1 82 ? -5.486 -0.181 -18.223 1.00 49.41 82 LYS A N 1
ATOM 671 C CA . LYS A 1 82 ? -5.025 -0.639 -16.903 1.00 49.41 82 LYS A CA 1
ATOM 672 C C . LYS A 1 82 ? -4.571 0.512 -15.993 1.00 49.41 82 LYS A C 1
ATOM 674 O O . LYS A 1 82 ? -4.203 1.592 -16.448 1.00 49.41 82 LYS A O 1
ATOM 679 N N . ILE A 1 83 ? -4.665 0.259 -14.685 1.00 45.91 83 ILE A N 1
ATOM 680 C CA . ILE A 1 83 ? -4.481 1.208 -13.575 1.00 45.91 83 ILE A CA 1
ATOM 681 C C . ILE A 1 83 ? -3.244 2.092 -13.791 1.00 45.91 83 ILE A C 1
ATOM 683 O O . ILE A 1 83 ? -2.142 1.582 -13.965 1.00 45.91 83 ILE A O 1
ATOM 687 N N . GLY A 1 84 ? -3.444 3.413 -13.725 1.00 47.91 84 GLY A N 1
ATOM 688 C CA . GLY A 1 84 ? -2.356 4.375 -13.570 1.00 47.91 84 GLY A CA 1
ATOM 689 C C . GLY A 1 84 ? -1.897 5.138 -14.819 1.00 47.91 84 GLY A C 1
ATOM 690 O O . GLY A 1 84 ? -1.017 5.968 -14.678 1.00 47.91 84 GLY A O 1
ATOM 691 N N . GLN A 1 85 ? -2.506 4.981 -16.001 1.00 49.03 85 GLN A N 1
ATOM 692 C CA . GLN A 1 85 ? -2.057 5.578 -17.286 1.00 49.03 85 GLN A CA 1
ATOM 693 C C . GLN A 1 85 ? -1.422 6.993 -17.295 1.00 49.03 85 GLN A C 1
ATOM 695 O O . GLN A 1 85 ? -0.675 7.296 -18.222 1.00 49.03 85 GLN A O 1
ATOM 700 N N . TYR A 1 86 ? -1.696 7.859 -16.313 1.00 49.91 86 TYR A N 1
ATOM 701 C CA . TYR A 1 86 ? -1.147 9.211 -16.213 1.00 49.91 86 TYR A CA 1
ATOM 702 C C . TYR A 1 86 ? -0.551 9.584 -14.836 1.00 49.91 86 TYR A C 1
ATOM 704 O O . TYR A 1 86 ? -0.529 10.764 -14.493 1.00 49.91 86 TYR A O 1
ATOM 712 N N . GLY A 1 87 ? -0.061 8.633 -14.025 1.00 63.62 87 GLY A N 1
ATOM 713 C CA . GLY A 1 87 ? 0.546 8.986 -12.730 1.00 63.62 87 GLY A CA 1
ATOM 714 C C . GLY A 1 87 ? 0.978 7.817 -11.847 1.00 63.62 87 GLY A C 1
ATOM 715 O O . GLY A 1 87 ? 1.712 6.931 -12.280 1.00 63.62 87 GLY A O 1
ATOM 716 N N . TYR A 1 88 ? 0.549 7.834 -10.586 1.00 70.56 88 TYR A N 1
ATOM 717 C CA . TYR A 1 88 ? 0.775 6.769 -9.606 1.00 70.56 88 TYR A CA 1
ATOM 718 C C . TYR A 1 88 ? -0.555 6.133 -9.183 1.00 70.56 88 TYR A C 1
ATOM 720 O O . TYR A 1 88 ? -1.621 6.730 -9.340 1.00 70.56 88 TYR A O 1
ATOM 728 N N . GLY A 1 89 ? -0.496 4.922 -8.634 1.00 71.25 89 GLY A N 1
ATOM 729 C CA . GLY A 1 89 ? -1.656 4.207 -8.108 1.00 71.25 89 GLY A CA 1
ATOM 730 C C . GLY A 1 89 ? -1.309 3.395 -6.868 1.00 71.25 89 GLY A C 1
ATOM 731 O O . GLY A 1 89 ? -0.146 3.092 -6.631 1.00 71.25 89 GLY A O 1
ATOM 732 N N . ALA A 1 90 ? -2.322 3.038 -6.083 1.00 70.75 90 ALA A N 1
ATOM 733 C CA . ALA A 1 90 ? -2.206 2.091 -4.980 1.00 70.75 90 ALA A CA 1
ATOM 734 C C . ALA A 1 90 ? -3.110 0.889 -5.255 1.00 70.75 90 ALA A C 1
ATOM 736 O O . ALA A 1 90 ? -4.243 1.073 -5.708 1.00 70.75 90 ALA A O 1
ATOM 737 N N . ILE A 1 91 ? -2.627 -0.327 -5.000 1.00 70.50 91 ILE A N 1
ATOM 738 C CA . ILE A 1 91 ? -3.394 -1.552 -5.244 1.00 70.50 91 ILE A CA 1
ATOM 739 C C . ILE A 1 91 ? -3.353 -2.456 -4.000 1.00 70.50 91 ILE A C 1
ATOM 741 O O . ILE A 1 91 ? -2.318 -3.081 -3.752 1.00 70.50 91 ILE A O 1
ATOM 745 N N . PRO A 1 92 ? -4.470 -2.569 -3.251 1.00 64.75 92 PRO A N 1
ATOM 746 C CA . PRO A 1 92 ? -5.708 -1.792 -3.397 1.00 64.75 92 PRO A CA 1
ATOM 747 C C . PRO A 1 92 ? -5.560 -0.343 -2.891 1.00 64.75 92 PRO A C 1
ATOM 749 O O . PRO A 1 92 ? -4.759 -0.069 -1.995 1.00 64.75 92 PRO A O 1
ATOM 752 N N . SER A 1 93 ? -6.350 0.581 -3.449 1.00 64.69 93 SER A N 1
ATOM 753 C CA . SER A 1 93 ? -6.424 1.991 -3.018 1.00 64.69 93 SER A CA 1
ATOM 754 C C . SER A 1 93 ? -7.420 2.228 -1.877 1.00 64.69 93 SER A C 1
ATOM 756 O O . SER A 1 93 ? -7.314 3.203 -1.133 1.00 64.69 93 SER A O 1
ATOM 758 N N . GLU A 1 94 ? -8.378 1.319 -1.718 1.00 78.06 94 GLU A N 1
ATOM 759 C CA . GLU A 1 94 ? -9.405 1.342 -0.685 1.00 78.06 94 GLU A CA 1
ATOM 760 C C . GLU A 1 94 ? -9.534 -0.051 -0.084 1.00 78.06 94 GLU A C 1
ATOM 762 O O . GLU A 1 94 ? -9.487 -1.052 -0.802 1.00 78.06 94 GLU A O 1
ATOM 767 N N . VAL A 1 95 ? -9.716 -0.113 1.233 1.00 76.56 95 VAL A N 1
ATOM 768 C CA . VAL A 1 95 ? -9.919 -1.376 1.931 1.00 76.56 95 VAL A CA 1
ATOM 769 C C . VAL A 1 95 ? -11.093 -1.255 2.892 1.00 76.56 95 VAL A C 1
ATOM 771 O O . VAL A 1 95 ? -11.1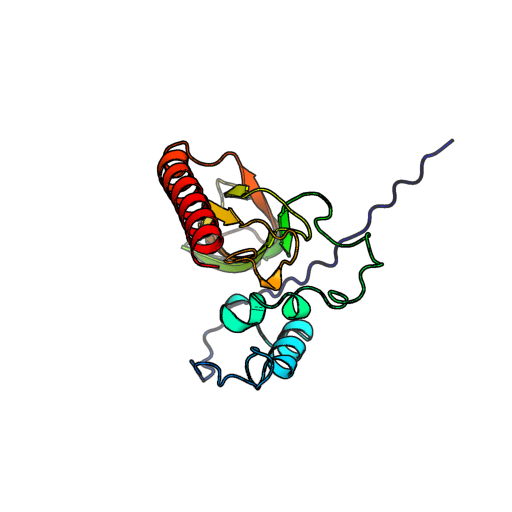78 -0.316 3.679 1.00 76.56 95 VAL A O 1
ATOM 774 N N . SER A 1 96 ? -12.024 -2.202 2.799 1.00 84.25 96 SER A N 1
ATOM 775 C CA . SER A 1 96 ? -13.198 -2.306 3.665 1.00 84.25 96 SER A CA 1
ATOM 776 C C . SER A 1 96 ? -13.111 -3.555 4.537 1.00 84.25 96 SER A C 1
ATOM 778 O O . SER A 1 96 ? -12.851 -4.644 4.031 1.00 84.25 96 SER A O 1
ATOM 780 N N . TYR A 1 97 ? -13.380 -3.403 5.829 1.00 80.06 97 TYR A N 1
ATOM 781 C CA . TYR A 1 97 ? -13.364 -4.482 6.808 1.00 80.06 97 TYR A CA 1
ATOM 782 C C . TYR A 1 97 ? -14.700 -4.567 7.520 1.00 80.06 97 TYR A C 1
ATOM 784 O O . TYR A 1 97 ? -15.252 -3.547 7.926 1.00 80.06 97 TYR A O 1
ATOM 792 N N . ASN A 1 98 ? -15.185 -5.791 7.708 1.00 83.44 98 ASN A N 1
ATOM 793 C CA . ASN A 1 98 ? -16.215 -6.045 8.701 1.00 83.44 98 ASN A CA 1
ATOM 794 C C . ASN A 1 98 ? -15.503 -6.266 10.031 1.00 83.44 98 ASN A C 1
ATOM 796 O O . ASN A 1 98 ? -14.695 -7.188 10.160 1.00 83.44 98 ASN A O 1
ATOM 800 N N . VAL A 1 99 ? -15.759 -5.378 10.976 1.00 81.44 99 VAL A N 1
ATOM 801 C CA . VAL A 1 99 ? -15.182 -5.415 12.311 1.00 81.44 99 VAL A CA 1
ATOM 802 C C . VAL A 1 99 ? -16.215 -6.059 13.226 1.00 81.44 99 VAL A C 1
ATOM 804 O O . VAL A 1 99 ? -17.362 -5.619 13.248 1.00 81.44 99 VAL A O 1
ATOM 807 N N . PHE A 1 100 ? -15.808 -7.118 13.927 1.00 84.62 100 PHE A N 1
ATOM 808 C CA . PHE A 1 100 ? -16.630 -7.824 14.909 1.00 84.62 100 PHE A CA 1
ATOM 809 C C . PHE A 1 100 ? -15.810 -8.061 16.175 1.00 84.62 100 PHE A C 1
ATOM 811 O O . PHE A 1 100 ? -14.750 -8.686 16.096 1.00 84.62 100 PHE A O 1
ATOM 818 N N . GLY A 1 101 ? -16.283 -7.569 17.322 1.00 81.75 101 GLY A N 1
ATOM 819 C CA . GLY A 1 101 ? -15.620 -7.777 18.617 1.00 81.75 101 GLY A CA 1
ATOM 820 C C . GLY A 1 101 ? -14.183 -7.239 18.689 1.00 81.75 101 GLY A C 1
ATOM 821 O O . GLY A 1 101 ? -13.313 -7.881 19.281 1.00 81.75 101 GLY A O 1
ATOM 822 N N . PHE A 1 102 ? -13.916 -6.103 18.038 1.00 88.44 102 PHE A N 1
ATOM 823 C CA . PHE A 1 102 ? -12.586 -5.495 17.999 1.00 88.44 102 PHE A CA 1
ATOM 824 C C . PHE A 1 102 ? -12.415 -4.534 19.173 1.00 88.44 102 PHE A C 1
ATOM 826 O O . PHE A 1 102 ? -13.004 -3.457 19.210 1.00 88.44 102 PHE A O 1
ATOM 833 N N . ASN A 1 103 ? -11.634 -4.965 20.154 1.00 92.12 103 ASN A N 1
ATOM 834 C CA . ASN A 1 103 ? -11.515 -4.298 21.443 1.00 92.12 103 ASN A CA 1
ATOM 835 C C . ASN A 1 103 ? -10.471 -3.182 21.420 1.00 92.12 103 ASN A C 1
ATOM 837 O O . ASN A 1 103 ? -9.564 -3.157 20.579 1.00 92.12 103 ASN A O 1
ATOM 841 N N . GLN A 1 104 ? -10.548 -2.308 22.418 1.00 94.19 104 GLN A N 1
ATOM 842 C CA . GLN A 1 104 ? -9.575 -1.253 22.652 1.00 94.19 104 GLN A CA 1
ATOM 843 C C . GLN A 1 104 ? -8.130 -1.777 22.602 1.00 94.19 104 GLN A C 1
ATOM 845 O O . GLN A 1 104 ? -7.774 -2.785 23.216 1.00 94.19 104 GLN A O 1
ATOM 850 N N . GLY A 1 105 ? -7.271 -1.055 21.879 1.00 88.19 105 GLY A N 1
ATOM 851 C CA . GLY A 1 105 ? -5.847 -1.360 21.745 1.00 88.19 105 GLY A CA 1
ATOM 852 C C . GLY A 1 105 ? -5.520 -2.468 20.741 1.00 88.19 105 GLY A C 1
ATOM 853 O O . GLY A 1 105 ? -4.346 -2.652 20.414 1.00 88.19 105 GLY A O 1
ATOM 854 N N . GLN A 1 106 ? -6.515 -3.185 20.209 1.00 90.44 106 GLN A N 1
ATOM 855 C CA . GLN A 1 106 ? -6.280 -4.110 19.105 1.00 90.44 106 GLN A CA 1
ATOM 856 C C . GLN A 1 106 ? -5.917 -3.351 17.828 1.00 90.44 106 GLN A C 1
ATOM 858 O O . GLN A 1 106 ? -6.286 -2.190 17.632 1.00 90.44 106 GLN A O 1
ATOM 863 N N . TYR A 1 107 ? -5.165 -4.015 16.953 1.00 90.00 107 TYR A N 1
ATOM 864 C CA . TYR A 1 107 ? -4.703 -3.419 15.710 1.00 90.00 107 TYR A CA 1
ATOM 865 C C . TYR A 1 107 ? -4.867 -4.359 14.519 1.00 90.00 107 TYR A C 1
ATOM 867 O O . TYR A 1 107 ? -4.845 -5.583 14.645 1.00 90.00 107 TYR A O 1
ATOM 875 N N . LEU A 1 108 ? -4.986 -3.748 13.347 1.00 87.06 108 LEU A N 1
ATOM 876 C CA . LEU A 1 108 ? -5.014 -4.394 12.050 1.00 87.06 108 LEU A CA 1
ATOM 877 C C . LEU A 1 108 ? -3.883 -3.824 11.194 1.00 87.06 108 LEU A C 1
ATOM 879 O O . LEU A 1 108 ? -3.759 -2.610 11.037 1.00 87.06 108 LEU A O 1
ATOM 883 N N . ASN A 1 109 ? -3.070 -4.715 10.629 1.00 90.00 109 ASN A N 1
ATOM 884 C CA . ASN A 1 109 ? -2.041 -4.357 9.663 1.00 90.00 109 ASN A CA 1
ATOM 885 C C . ASN A 1 109 ? -2.487 -4.760 8.265 1.00 90.00 109 ASN A C 1
ATOM 887 O O . ASN A 1 109 ? -2.853 -5.908 8.020 1.00 90.00 109 ASN A O 1
ATOM 891 N N . VAL A 1 110 ? -2.374 -3.822 7.338 1.00 87.81 110 VAL A N 1
ATOM 892 C CA . VAL A 1 110 ? -2.690 -4.018 5.929 1.00 87.81 110 VAL A CA 1
ATOM 893 C C . VAL A 1 110 ? -1.454 -3.658 5.130 1.00 87.81 110 VAL A C 1
ATOM 895 O O . VAL A 1 110 ? -0.804 -2.657 5.411 1.00 87.81 110 VAL A O 1
ATOM 898 N N . SER A 1 111 ? -1.090 -4.460 4.138 1.00 89.50 111 SER A N 1
ATOM 899 C CA . SER A 1 111 ? 0.010 -4.124 3.235 1.00 89.50 111 SER A CA 1
ATOM 900 C C . SER A 1 111 ? -0.509 -3.977 1.812 1.00 89.50 111 SER A C 1
ATOM 902 O O . SER A 1 111 ? -1.371 -4.737 1.382 1.00 89.50 111 SER A O 1
ATOM 904 N N . THR A 1 112 ? -0.006 -2.971 1.104 1.00 88.56 112 THR A N 1
ATOM 905 C CA . THR A 1 112 ? -0.402 -2.617 -0.267 1.00 88.56 112 THR A CA 1
ATOM 906 C C . THR A 1 112 ? 0.823 -2.164 -1.060 1.00 88.56 112 THR A C 1
ATOM 908 O O . THR A 1 112 ? 1.886 -1.915 -0.483 1.00 88.56 112 THR A O 1
ATOM 911 N N . LEU A 1 113 ? 0.699 -2.079 -2.383 1.00 89.69 113 LEU A N 1
ATOM 912 C CA . LEU A 1 113 ? 1.734 -1.529 -3.256 1.00 89.69 113 LEU A CA 1
ATOM 913 C C . LEU A 1 113 ? 1.296 -0.168 -3.784 1.00 89.69 113 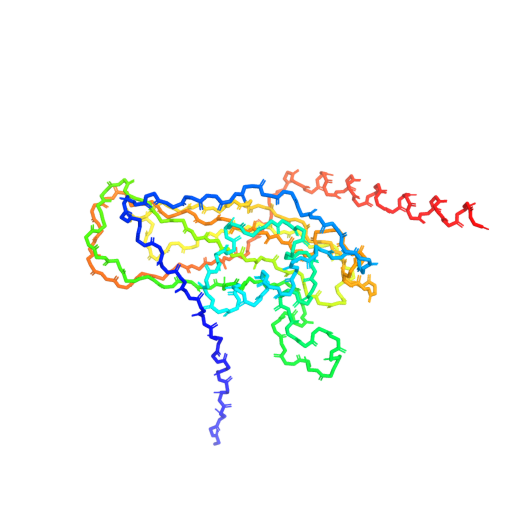LEU A C 1
ATOM 915 O O . LEU A 1 113 ? 0.195 -0.040 -4.315 1.00 89.69 113 LEU A O 1
ATOM 919 N N . VAL A 1 114 ? 2.183 0.820 -3.689 1.00 88.31 114 VAL A N 1
ATOM 920 C CA . VAL A 1 114 ? 2.071 2.088 -4.413 1.00 88.31 114 VAL A CA 1
ATOM 921 C C . VAL A 1 114 ? 3.049 2.065 -5.575 1.00 88.31 114 VAL A C 1
ATOM 923 O O . VAL A 1 114 ? 4.245 1.857 -5.381 1.00 88.31 114 VAL A O 1
ATOM 926 N N . ILE A 1 115 ? 2.532 2.253 -6.782 1.00 86.19 115 ILE A N 1
ATOM 927 C CA . ILE A 1 115 ? 3.240 2.065 -8.047 1.00 86.19 115 ILE A CA 1
ATOM 928 C C . ILE A 1 115 ? 3.252 3.361 -8.851 1.00 86.19 115 ILE A C 1
ATOM 930 O O . ILE A 1 115 ? 2.246 4.065 -8.933 1.00 86.19 115 ILE A O 1
ATOM 934 N N . ALA A 1 116 ? 4.383 3.658 -9.480 1.00 82.44 116 ALA A N 1
ATOM 935 C CA . ALA A 1 116 ? 4.435 4.521 -10.644 1.00 82.44 116 ALA A CA 1
ATOM 936 C C . ALA A 1 116 ? 3.936 3.748 -11.855 1.00 82.44 116 ALA A C 1
ATOM 938 O O . ALA A 1 116 ? 4.164 2.547 -12.001 1.00 82.44 116 ALA A O 1
ATOM 939 N N . SER A 1 117 ? 3.271 4.468 -12.736 1.00 75.81 117 SER A N 1
ATOM 940 C CA . SER A 1 117 ? 2.770 3.890 -13.975 1.00 75.81 117 SER A CA 1
ATOM 941 C C . SER A 1 117 ? 3.860 3.862 -15.024 1.00 75.81 117 SER A C 1
ATOM 943 O O . SER A 1 117 ? 4.936 4.421 -14.822 1.00 75.81 117 SER A O 1
ATOM 945 N N . ASP A 1 118 ? 3.607 3.198 -16.143 1.00 74.19 118 ASP A N 1
ATOM 946 C CA . ASP A 1 118 ? 4.577 3.130 -17.230 1.00 74.19 118 ASP A CA 1
ATOM 947 C C . ASP A 1 118 ? 4.765 4.501 -17.916 1.00 74.19 118 ASP A C 1
ATOM 949 O O . ASP A 1 118 ? 3.853 5.328 -17.939 1.00 74.19 118 ASP A O 1
ATOM 953 N N . ASN A 1 119 ? 5.944 4.743 -18.494 1.00 71.50 119 ASN A N 1
ATOM 954 C CA . ASN A 1 119 ? 6.297 5.964 -19.241 1.00 71.50 119 ASN A CA 1
ATOM 955 C C . ASN A 1 119 ? 6.247 7.304 -18.477 1.00 71.50 119 ASN A C 1
ATOM 957 O O . ASN A 1 119 ? 6.179 8.381 -19.082 1.00 71.50 119 ASN A O 1
ATOM 961 N N . ILE A 1 120 ? 6.350 7.283 -17.153 1.00 75.94 120 ILE A N 1
ATOM 962 C CA . ILE A 1 120 ? 6.491 8.491 -16.342 1.00 75.94 120 ILE A CA 1
ATOM 963 C C . ILE A 1 120 ? 7.909 9.041 -16.501 1.00 75.94 120 ILE A C 1
ATOM 965 O O . ILE A 1 120 ? 8.895 8.364 -16.227 1.00 75.94 120 ILE A O 1
ATOM 969 N N . LYS A 1 121 ? 8.027 10.298 -16.935 1.00 76.75 121 LYS A N 1
ATOM 970 C CA . LYS A 1 121 ? 9.327 10.947 -17.194 1.00 76.75 121 LYS A CA 1
ATOM 971 C C . LYS A 1 121 ? 9.943 11.620 -15.970 1.00 76.75 121 LYS A C 1
ATOM 973 O O . LYS A 1 121 ? 11.143 11.869 -15.949 1.00 76.75 121 LYS A O 1
ATOM 978 N N . ASN A 1 122 ? 9.134 11.906 -14.954 1.00 73.88 122 ASN A N 1
ATOM 979 C CA . ASN A 1 122 ? 9.528 12.724 -13.811 1.00 73.88 122 ASN A CA 1
ATOM 980 C C . ASN A 1 122 ? 9.405 11.934 -12.510 1.00 73.88 122 ASN A C 1
ATOM 982 O O . ASN A 1 122 ? 8.434 11.202 -12.328 1.00 73.88 122 ASN A O 1
ATOM 986 N N . LYS A 1 123 ? 10.328 12.157 -11.568 1.00 78.38 123 LYS A N 1
ATOM 987 C CA . LYS A 1 123 ? 10.178 11.662 -10.193 1.00 78.38 123 LYS A CA 1
ATOM 988 C C . LYS A 1 123 ? 8.887 12.215 -9.582 1.00 78.38 123 LYS A C 1
ATOM 990 O O . LYS A 1 123 ? 8.561 13.379 -9.811 1.00 78.38 123 LYS A O 1
ATOM 995 N N . GLN A 1 124 ? 8.172 11.402 -8.809 1.00 76.50 124 GLN A N 1
ATOM 996 C CA . GLN A 1 124 ? 6.950 11.808 -8.108 1.00 76.50 124 GLN A CA 1
ATOM 997 C C . GLN A 1 124 ? 7.175 11.688 -6.604 1.00 76.50 124 GLN A C 1
ATOM 999 O O . GLN A 1 124 ? 7.450 10.597 -6.110 1.00 76.50 124 GLN A O 1
ATOM 1004 N N . ASN A 1 125 ? 7.064 12.803 -5.886 1.00 81.06 125 ASN A N 1
ATOM 1005 C CA . ASN A 1 125 ? 7.095 12.808 -4.428 1.00 81.06 125 ASN A CA 1
ATOM 1006 C C . ASN A 1 125 ? 5.662 12.758 -3.898 1.00 81.06 125 ASN A C 1
ATOM 1008 O O . ASN A 1 125 ? 4.836 13.579 -4.298 1.00 81.06 125 ASN A O 1
ATOM 1012 N N . LEU A 1 126 ? 5.381 11.804 -3.019 1.00 83.06 126 LEU A N 1
ATOM 1013 C CA . LEU A 1 126 ? 4.053 11.567 -2.475 1.00 83.06 126 LEU A CA 1
ATOM 1014 C C . LEU A 1 126 ? 4.146 11.463 -0.961 1.00 83.06 126 LEU A C 1
ATOM 1016 O O . LEU A 1 126 ? 4.862 10.601 -0.457 1.00 83.06 126 LEU A O 1
ATOM 1020 N N . ALA A 1 127 ? 3.368 12.279 -0.252 1.00 88.50 127 ALA A N 1
ATOM 1021 C CA . ALA A 1 127 ? 2.969 11.932 1.102 1.00 88.50 127 ALA A CA 1
ATOM 1022 C C . ALA A 1 127 ? 1.702 11.084 1.041 1.00 88.50 127 ALA A C 1
ATOM 1024 O O . ALA A 1 127 ? 0.821 11.312 0.214 1.00 88.50 127 ALA A O 1
ATOM 1025 N N . LEU A 1 128 ? 1.625 10.094 1.912 1.00 89.06 128 LEU A N 1
ATOM 1026 C CA . LEU A 1 128 ? 0.566 9.113 2.000 1.00 89.06 128 LEU A CA 1
ATOM 1027 C C . LEU A 1 128 ? -0.110 9.240 3.359 1.00 89.06 128 LEU A C 1
ATOM 1029 O O . LEU A 1 128 ? 0.547 9.322 4.396 1.00 89.06 128 LEU A O 1
ATOM 1033 N N . SER A 1 129 ? -1.435 9.227 3.348 1.00 90.12 129 SER A N 1
ATOM 1034 C CA . SER A 1 129 ? -2.255 9.238 4.553 1.00 90.12 129 SER A CA 1
ATOM 1035 C C . SER A 1 129 ? -3.362 8.202 4.436 1.00 90.12 129 SER A C 1
ATOM 1037 O O . SER A 1 129 ? -3.917 7.990 3.355 1.00 90.12 129 SER A O 1
ATOM 1039 N N . LEU A 1 130 ? -3.665 7.545 5.551 1.00 90.62 130 LEU A N 1
ATOM 1040 C CA . LEU A 1 130 ? -4.784 6.624 5.659 1.00 90.62 130 LEU A CA 1
ATOM 1041 C C . LEU A 1 130 ? -5.958 7.363 6.285 1.00 90.62 130 LEU A C 1
ATOM 1043 O O . LEU A 1 130 ? -5.975 7.603 7.491 1.00 90.62 130 LEU A O 1
ATOM 1047 N N . GLU A 1 131 ? -6.939 7.698 5.457 1.00 91.19 131 GLU A N 1
ATOM 1048 C CA . GLU A 1 131 ? -8.192 8.280 5.918 1.00 91.19 131 GLU A CA 1
ATOM 1049 C C . GLU A 1 131 ? -8.954 7.238 6.742 1.00 91.19 131 GLU A C 1
ATOM 1051 O O . GLU A 1 131 ? -9.312 6.169 6.227 1.00 91.19 131 GLU A O 1
ATOM 1056 N N . SER A 1 132 ? -9.177 7.560 8.018 1.00 91.75 132 SER A N 1
ATOM 1057 C CA . SER A 1 132 ? -10.083 6.810 8.879 1.00 91.75 132 SER A CA 1
ATOM 1058 C C . SER A 1 132 ? -11.531 7.142 8.509 1.00 91.75 132 SER A C 1
ATOM 1060 O O . SER A 1 132 ? -11.836 8.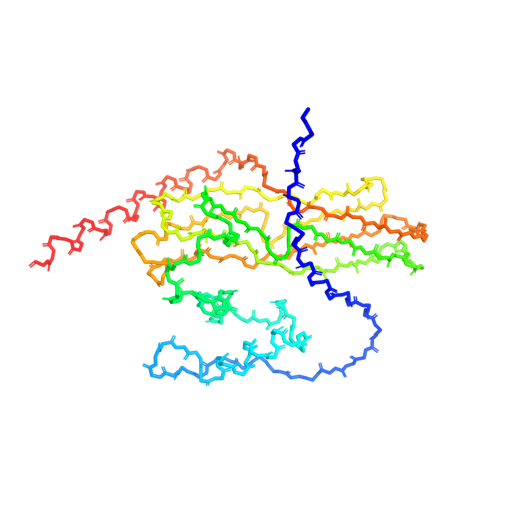304 8.235 1.00 91.75 132 SER A O 1
ATOM 1062 N N . PRO A 1 133 ? -12.453 6.166 8.527 1.00 91.44 133 PRO A N 1
ATOM 1063 C CA . PRO A 1 133 ? -13.882 6.462 8.466 1.00 91.44 133 PRO A CA 1
ATOM 1064 C C . PRO A 1 133 ? -14.378 7.190 9.723 1.00 91.44 133 PRO A C 1
ATOM 1066 O O . PRO A 1 133 ? -15.422 7.833 9.671 1.00 91.44 133 PRO A O 1
ATOM 1069 N N . ASP A 1 134 ? -13.648 7.064 10.834 1.00 93.31 134 ASP A N 1
ATOM 1070 C CA . ASP A 1 134 ? -13.962 7.683 12.115 1.00 93.31 134 ASP A CA 1
ATOM 1071 C C . ASP A 1 134 ? -12.660 7.896 12.912 1.00 93.31 134 ASP A C 1
ATOM 1073 O O . ASP A 1 134 ? -12.024 6.946 13.384 1.00 93.31 134 ASP A O 1
ATOM 1077 N N . ASP A 1 135 ? -12.209 9.146 13.008 1.00 93.88 135 ASP A N 1
ATOM 1078 C CA . ASP A 1 135 ? -10.983 9.500 13.731 1.00 93.88 135 ASP A CA 1
ATOM 1079 C C . ASP A 1 135 ? -11.160 9.445 15.257 1.00 93.88 135 ASP A C 1
ATOM 1081 O O . ASP A 1 135 ? -10.165 9.458 15.980 1.00 93.88 135 ASP A O 1
ATOM 1085 N N . GLU A 1 136 ? -12.383 9.362 15.787 1.00 95.06 136 GLU A N 1
ATOM 1086 C CA . GLU A 1 136 ? -12.625 9.180 17.225 1.00 95.06 136 GLU A CA 1
ATOM 1087 C C . GLU A 1 136 ? -12.447 7.713 17.632 1.00 95.06 136 GLU A C 1
ATOM 1089 O O . GLU A 1 136 ? -11.949 7.421 18.722 1.00 95.06 136 GLU A O 1
ATOM 1094 N N . LEU A 1 137 ? -12.777 6.788 16.728 1.00 94.12 137 LEU A N 1
ATOM 1095 C CA . LEU A 1 137 ? -12.691 5.347 16.960 1.00 94.12 137 LEU A CA 1
ATOM 1096 C C . LEU A 1 137 ? -11.312 4.751 16.663 1.00 94.12 137 LEU A C 1
ATOM 1098 O O . LEU A 1 137 ? -10.885 3.815 17.346 1.00 94.12 137 LEU A O 1
ATOM 1102 N N . PHE A 1 138 ? -10.590 5.281 15.673 1.00 95.19 138 PHE A N 1
ATOM 1103 C CA . PHE A 1 138 ? -9.340 4.679 15.209 1.00 95.19 138 PHE A CA 1
ATOM 1104 C C . PHE A 1 138 ? -8.158 5.647 15.241 1.00 95.19 138 PHE A C 1
ATOM 1106 O O . PHE A 1 138 ? -8.283 6.852 15.041 1.00 95.19 138 PHE A O 1
ATOM 1113 N N . ASN A 1 139 ? -6.971 5.093 15.472 1.00 95.38 139 ASN A N 1
ATOM 1114 C CA . ASN A 1 139 ? -5.701 5.700 15.092 1.00 95.38 139 ASN A CA 1
ATOM 1115 C C . ASN A 1 139 ? -5.199 5.004 13.830 1.00 95.38 139 ASN A C 1
ATOM 1117 O O . ASN A 1 139 ? -5.065 3.780 13.816 1.00 95.38 139 ASN A O 1
ATOM 1121 N N . THR A 1 140 ? -4.885 5.772 12.792 1.00 94.19 140 THR A N 1
ATOM 1122 C CA . THR A 1 140 ? -4.349 5.243 11.538 1.00 94.19 140 THR A CA 1
ATOM 1123 C C . THR A 1 140 ? -2.924 5.731 11.302 1.00 94.19 140 THR A C 1
ATOM 1125 O O . THR A 1 140 ? -2.557 6.851 11.647 1.00 94.19 140 THR A O 1
ATOM 1128 N N . ASN A 1 141 ? -2.093 4.870 10.720 1.00 94.38 141 ASN A N 1
ATOM 1129 C CA . ASN A 1 141 ? -0.735 5.212 10.314 1.00 94.38 141 ASN A CA 1
ATOM 1130 C C . ASN A 1 141 ? -0.372 4.520 8.996 1.00 94.38 141 ASN A C 1
ATOM 1132 O O . ASN A 1 141 ? -0.903 3.454 8.677 1.00 94.38 141 ASN A O 1
ATOM 1136 N N . VAL A 1 142 ? 0.556 5.120 8.253 1.00 92.00 142 VAL A N 1
ATOM 1137 C CA . VAL A 1 142 ? 1.081 4.615 6.982 1.00 92.00 142 VAL A CA 1
ATOM 1138 C C . VAL A 1 142 ? 2.604 4.648 7.014 1.00 92.00 142 VAL A C 1
ATOM 1140 O O . VAL A 1 142 ? 3.201 5.666 7.345 1.00 92.00 142 VAL A O 1
ATOM 1143 N N . GLU A 1 143 ? 3.239 3.544 6.635 1.00 93.81 143 GLU A N 1
ATOM 1144 C CA . GLU A 1 143 ? 4.690 3.384 6.616 1.00 93.81 143 GLU A CA 1
ATOM 1145 C C . GLU A 1 143 ? 5.166 2.744 5.300 1.00 93.81 143 GLU A C 1
ATOM 1147 O O . GLU A 1 143 ? 4.760 1.625 4.983 1.00 93.81 143 GLU A O 1
ATOM 1152 N N . PRO A 1 144 ? 6.068 3.394 4.547 1.00 93.00 144 PRO A N 1
ATOM 1153 C CA . PRO A 1 144 ? 6.466 4.793 4.704 1.00 93.00 144 PRO A CA 1
ATOM 1154 C C . PRO A 1 144 ? 5.293 5.751 4.422 1.00 93.00 144 PRO A C 1
ATOM 1156 O O . PRO A 1 144 ? 4.509 5.527 3.502 1.00 93.00 144 PRO A O 1
ATOM 1159 N N . SER A 1 145 ? 5.196 6.835 5.194 1.00 89.94 145 SER A N 1
ATOM 1160 C CA . SER A 1 145 ? 4.217 7.910 4.976 1.00 89.94 145 SER A CA 1
ATOM 1161 C C . SER A 1 145 ? 4.639 8.881 3.875 1.00 89.94 145 SER A C 1
ATOM 1163 O O . SER A 1 145 ? 3.833 9.692 3.442 1.00 89.94 145 SER A O 1
ATOM 1165 N N . GLU A 1 146 ? 5.880 8.810 3.394 1.00 89.62 146 GLU A N 1
ATOM 1166 C CA . GLU A 1 146 ? 6.372 9.595 2.263 1.00 89.62 146 GLU A CA 1
ATOM 1167 C C . GLU A 1 146 ? 7.252 8.725 1.364 1.00 89.62 146 GLU A C 1
ATOM 1169 O O . GLU A 1 146 ? 8.104 7.977 1.850 1.00 89.62 146 GLU A O 1
ATOM 1174 N N . ILE A 1 147 ? 7.058 8.821 0.049 1.00 87.31 147 ILE A N 1
ATOM 1175 C CA . ILE A 1 147 ? 7.795 8.044 -0.952 1.00 87.31 147 ILE A CA 1
ATOM 1176 C C . ILE A 1 147 ? 8.206 8.906 -2.142 1.00 87.31 147 ILE A C 1
ATOM 1178 O O . ILE A 1 147 ? 7.540 9.881 -2.491 1.00 87.31 147 ILE A O 1
ATOM 1182 N N . VAL A 1 148 ? 9.280 8.490 -2.816 1.00 85.00 148 VAL A N 1
ATOM 1183 C CA . VAL A 1 148 ? 9.744 9.102 -4.064 1.00 85.00 148 VAL A CA 1
ATOM 1184 C C . VAL A 1 148 ? 9.769 8.041 -5.150 1.00 85.00 148 VAL A C 1
ATOM 1186 O O . VAL A 1 148 ? 10.671 7.210 -5.204 1.00 85.00 148 VAL A O 1
ATOM 1189 N N . LEU A 1 149 ? 8.780 8.084 -6.031 1.00 84.12 149 LEU A N 1
ATOM 1190 C CA . LEU A 1 149 ? 8.724 7.201 -7.183 1.00 84.12 149 LEU A CA 1
ATOM 1191 C C . LEU A 1 149 ? 9.657 7.714 -8.278 1.00 84.12 149 LEU A C 1
ATOM 1193 O O . LEU A 1 149 ? 9.607 8.891 -8.650 1.00 84.12 149 LEU A O 1
ATOM 1197 N N . SER A 1 150 ? 10.495 6.829 -8.808 1.00 84.56 150 SER A N 1
ATOM 1198 C CA . SER A 1 150 ? 11.395 7.157 -9.914 1.00 84.56 150 SER A CA 1
ATOM 1199 C C . SER A 1 150 ? 10.673 7.203 -11.267 1.00 84.56 150 SER A C 1
ATOM 1201 O O . SER A 1 150 ? 9.614 6.590 -11.421 1.00 84.56 150 SER A O 1
ATOM 1203 N N . PRO A 1 151 ? 11.239 7.902 -12.273 1.00 80.62 151 PRO A N 1
ATOM 1204 C CA . PRO A 1 151 ? 10.741 7.850 -13.640 1.00 80.62 151 PRO A CA 1
ATOM 1205 C C . PRO A 1 151 ? 10.762 6.416 -14.160 1.00 80.62 151 PRO A C 1
ATOM 1207 O O . PRO A 1 151 ? 11.684 5.662 -13.860 1.00 80.62 151 PRO A O 1
ATOM 1210 N N . THR A 1 152 ? 9.776 6.057 -14.964 1.00 80.44 152 THR A N 1
ATOM 1211 C CA . THR A 1 152 ? 9.625 4.740 -15.595 1.00 80.44 152 THR A CA 1
ATOM 1212 C C . THR A 1 152 ? 9.805 4.807 -17.114 1.00 80.44 152 THR A C 1
ATOM 1214 O O . THR A 1 152 ? 9.741 3.786 -17.784 1.00 80.44 152 THR A O 1
ATOM 1217 N N . TYR A 1 153 ? 10.058 5.998 -17.669 1.00 77.19 153 TYR A N 1
ATOM 1218 C CA . TYR A 1 153 ? 10.457 6.190 -19.064 1.00 77.19 153 TYR A CA 1
ATOM 1219 C C . TYR A 1 153 ? 11.986 6.071 -19.240 1.00 77.19 153 TYR A C 1
ATOM 1221 O O . TYR A 1 153 ? 12.724 6.647 -18.437 1.00 77.19 153 TYR A O 1
ATOM 1229 N N . PRO A 1 154 ? 12.482 5.442 -20.326 1.00 69.56 154 PRO A N 1
ATOM 1230 C CA . PRO A 1 154 ? 11.719 4.725 -21.356 1.00 69.56 154 PRO A CA 1
ATOM 1231 C C . PRO A 1 154 ? 11.323 3.300 -20.944 1.00 69.56 154 PRO A C 1
ATOM 1233 O O . PRO A 1 154 ? 10.492 2.691 -21.610 1.00 69.56 154 PRO A O 1
ATOM 1236 N N . GLU A 1 155 ? 11.918 2.770 -19.874 1.00 75.44 155 GLU A N 1
ATOM 1237 C CA . GLU A 1 155 ? 11.701 1.400 -19.415 1.00 75.44 155 GLU A CA 1
ATOM 1238 C C . GLU A 1 155 ? 11.602 1.344 -17.886 1.00 75.44 155 GLU A C 1
ATOM 1240 O O . GLU A 1 155 ? 12.536 1.707 -17.169 1.00 75.44 155 GLU A O 1
ATOM 1245 N N . ILE A 1 156 ? 10.488 0.818 -17.373 1.00 78.00 156 ILE A N 1
ATOM 1246 C CA . ILE A 1 156 ? 10.242 0.676 -15.930 1.00 78.00 156 ILE A CA 1
ATOM 1247 C C . ILE A 1 156 ? 11.269 -0.242 -15.240 1.00 78.00 156 ILE A C 1
ATOM 1249 O O . ILE A 1 156 ? 11.613 -0.018 -14.083 1.00 78.00 156 ILE A O 1
ATOM 1253 N N . ASN A 1 157 ? 11.811 -1.233 -15.960 1.00 75.56 157 ASN A N 1
ATOM 1254 C CA . ASN A 1 157 ? 12.809 -2.179 -15.449 1.00 75.56 157 ASN A CA 1
ATOM 1255 C C . ASN A 1 157 ? 14.142 -1.502 -15.103 1.00 75.56 157 ASN A C 1
ATOM 1257 O O . ASN A 1 157 ? 14.884 -2.001 -14.262 1.00 75.56 157 ASN A O 1
ATOM 1261 N N . ALA A 1 158 ? 14.435 -0.356 -15.721 1.00 72.69 158 ALA A N 1
ATOM 1262 C CA . ALA A 1 158 ? 15.614 0.448 -15.418 1.00 72.69 158 ALA A CA 1
ATOM 1263 C C . ALA A 1 158 ? 15.392 1.399 -14.222 1.00 72.69 158 ALA A C 1
ATOM 1265 O O . ALA A 1 158 ? 16.321 2.084 -13.790 1.00 72.69 158 ALA A O 1
ATOM 1266 N N . SER A 1 159 ? 14.169 1.466 -13.684 1.00 78.44 159 SER A N 1
ATOM 1267 C CA . SER A 1 159 ? 13.791 2.408 -12.635 1.00 78.44 159 SER A CA 1
ATOM 1268 C C . SER A 1 159 ? 14.042 1.850 -11.237 1.00 78.44 159 SER A C 1
ATOM 1270 O O . SER A 1 159 ? 13.478 0.834 -10.823 1.00 78.44 159 SER A O 1
ATOM 1272 N N . SER A 1 160 ? 14.849 2.554 -10.448 1.00 77.44 160 SER A N 1
ATOM 1273 C CA . SER A 1 160 ? 15.021 2.239 -9.033 1.00 77.44 160 SER A CA 1
ATOM 1274 C C . SER A 1 160 ? 13.856 2.820 -8.226 1.00 77.44 160 SER A C 1
ATOM 1276 O O . SER A 1 160 ? 13.698 4.030 -8.126 1.00 77.44 160 SER A O 1
ATOM 1278 N N . ASN A 1 161 ? 13.045 1.967 -7.598 1.00 85.44 161 ASN A N 1
ATOM 1279 C CA . ASN A 1 161 ? 11.892 2.362 -6.770 1.00 85.44 161 ASN A CA 1
ATOM 1280 C C . ASN A 1 161 ? 10.693 2.947 -7.548 1.00 85.44 161 ASN A C 1
ATOM 1282 O O . ASN A 1 161 ? 10.074 3.923 -7.129 1.00 85.44 161 ASN A O 1
ATOM 1286 N N . TRP A 1 162 ? 10.323 2.326 -8.668 1.00 86.44 162 TRP A N 1
ATOM 1287 C CA . TRP A 1 162 ? 9.028 2.581 -9.314 1.00 86.44 162 TRP A CA 1
ATOM 1288 C C . TRP A 1 162 ? 7.840 2.002 -8.522 1.00 86.44 162 TRP A C 1
ATOM 1290 O O . TRP A 1 162 ? 6.693 2.302 -8.827 1.00 86.44 162 TRP A O 1
ATOM 1300 N N . VAL A 1 163 ? 8.100 1.192 -7.494 1.00 89.25 163 VAL A N 1
ATOM 1301 C CA . VAL A 1 163 ? 7.094 0.615 -6.599 1.00 89.25 163 VAL A CA 1
ATOM 1302 C C . VAL A 1 163 ? 7.578 0.632 -5.152 1.00 89.25 163 VAL A C 1
ATOM 1304 O O . VAL A 1 163 ? 8.742 0.345 -4.859 1.00 89.25 163 VAL A O 1
ATOM 1307 N N . TYR A 1 164 ? 6.659 0.934 -4.238 1.00 90.81 164 TYR A N 1
ATOM 1308 C CA . TYR A 1 164 ? 6.850 0.864 -2.795 1.00 90.81 164 TYR A CA 1
ATOM 1309 C C . TYR A 1 164 ? 5.811 -0.056 -2.168 1.00 90.81 164 TYR A C 1
ATOM 1311 O O . TYR A 1 164 ? 4.618 0.060 -2.440 1.00 90.81 164 TYR A O 1
ATOM 1319 N N . LYS A 1 165 ? 6.265 -0.933 -1.270 1.00 91.44 165 LYS A N 1
ATOM 1320 C CA . LYS A 1 165 ? 5.376 -1.625 -0.341 1.00 91.44 165 LYS A CA 1
ATOM 1321 C C . LYS A 1 165 ? 5.059 -0.691 0.817 1.00 91.44 165 LYS A C 1
ATOM 1323 O O . LYS A 1 165 ? 5.972 -0.188 1.467 1.00 91.44 165 LYS A O 1
ATOM 1328 N N . ILE A 1 166 ? 3.773 -0.488 1.054 1.00 91.81 166 ILE A N 1
ATOM 1329 C CA . ILE A 1 166 ? 3.237 0.363 2.106 1.00 91.81 166 ILE A CA 1
ATOM 1330 C C . ILE A 1 166 ? 2.551 -0.518 3.142 1.00 91.81 166 ILE A C 1
ATOM 1332 O O . ILE A 1 166 ? 1.756 -1.393 2.796 1.00 91.81 166 ILE A O 1
ATOM 1336 N N . LYS A 1 167 ? 2.843 -0.271 4.413 1.00 92.25 167 LYS A N 1
ATOM 1337 C CA . LYS A 1 167 ? 2.162 -0.843 5.566 1.00 92.25 167 LYS A CA 1
ATOM 1338 C C . LYS A 1 167 ? 1.215 0.200 6.143 1.00 92.25 167 LYS A C 1
ATOM 1340 O O . LYS A 1 167 ? 1.614 1.314 6.446 1.00 92.25 167 LYS A O 1
ATOM 1345 N N . MET A 1 168 ? -0.037 -0.177 6.306 1.00 91.25 168 MET A N 1
ATOM 1346 C CA . MET A 1 168 ? -1.077 0.609 6.947 1.00 91.25 168 MET A CA 1
ATOM 1347 C C . MET A 1 168 ? -1.409 -0.056 8.277 1.00 91.25 168 MET A C 1
ATOM 1349 O O . MET A 1 168 ? -1.661 -1.261 8.314 1.00 91.25 168 MET A O 1
ATOM 1353 N N . THR A 1 169 ? -1.408 0.719 9.351 1.00 92.31 169 THR A N 1
ATOM 1354 C CA . THR A 1 169 ? -1.729 0.250 10.699 1.00 92.31 169 THR A CA 1
ATOM 1355 C C . THR A 1 169 ? -2.987 0.966 11.164 1.00 92.31 169 THR A C 1
ATOM 1357 O O . THR A 1 169 ? -3.045 2.192 11.114 1.00 92.31 169 THR A O 1
ATOM 1360 N N . ILE A 1 170 ? -3.986 0.212 11.612 1.00 91.75 170 ILE A N 1
ATOM 1361 C CA . ILE A 1 170 ? -5.248 0.718 12.161 1.00 91.75 170 ILE A CA 1
ATOM 1362 C C . ILE A 1 170 ? -5.340 0.210 13.595 1.00 91.75 170 ILE A C 1
ATOM 1364 O O . ILE A 1 170 ? -5.307 -0.998 13.803 1.00 91.75 170 ILE A O 1
ATOM 1368 N N . VAL A 1 171 ? -5.441 1.102 14.574 1.00 93.19 171 VAL A N 1
ATOM 1369 C CA . VAL A 1 171 ? -5.507 0.761 16.002 1.00 93.19 171 VAL A CA 1
ATOM 1370 C C . VAL A 1 171 ? -6.827 1.254 16.578 1.00 93.19 171 VAL A C 1
ATOM 1372 O O . VAL A 1 171 ? -7.174 2.421 16.404 1.00 93.19 171 VAL A O 1
ATOM 1375 N N . ALA A 1 172 ? -7.544 0.384 17.280 1.00 92.56 172 ALA A N 1
ATOM 1376 C CA . ALA A 1 172 ? -8.765 0.732 17.991 1.00 92.56 172 ALA A CA 1
ATOM 1377 C C . ALA A 1 172 ? -8.455 1.598 19.223 1.00 92.56 172 ALA A C 1
ATOM 1379 O O . ALA A 1 172 ? -7.694 1.190 20.106 1.00 92.56 172 ALA A O 1
ATOM 1380 N N . LYS A 1 173 ? -9.046 2.794 19.300 1.00 94.81 173 LYS A N 1
ATOM 1381 C CA . LYS A 1 173 ? -8.940 3.677 20.477 1.00 94.81 173 LYS A CA 1
ATOM 1382 C C . LYS A 1 173 ? -9.826 3.214 21.631 1.00 94.81 173 LYS A C 1
ATOM 1384 O O . LYS A 1 173 ? -9.464 3.422 22.788 1.00 94.81 173 LYS A O 1
ATOM 1389 N N . TYR A 1 174 ? -10.938 2.569 21.291 1.00 94.69 174 TYR A N 1
ATOM 1390 C CA . TYR A 1 174 ? -11.973 2.042 22.177 1.00 94.69 174 TYR A CA 1
ATOM 1391 C C . TYR A 1 174 ? -12.457 0.690 21.652 1.00 94.69 174 TYR A C 1
ATOM 1393 O O . TYR A 1 174 ? -12.009 0.247 20.597 1.00 94.69 174 TYR A O 1
ATOM 1401 N N . ASP A 1 175 ? -13.385 0.055 22.361 1.00 93.12 175 ASP A N 1
ATOM 1402 C CA . ASP A 1 175 ? -14.124 -1.076 21.805 1.00 93.12 175 ASP A CA 1
ATOM 1403 C C . ASP A 1 175 ? -14.956 -0.593 20.612 1.00 93.12 175 ASP A C 1
ATOM 1405 O O . ASP A 1 175 ? -15.737 0.358 20.715 1.00 93.12 175 ASP A O 1
ATOM 1409 N N . ILE A 1 176 ? -14.734 -1.212 19.457 1.00 92.44 176 ILE A N 1
ATOM 1410 C CA . ILE A 1 176 ? -15.295 -0.770 18.187 1.00 92.44 176 ILE A CA 1
ATOM 1411 C C . ILE A 1 176 ? -16.651 -1.443 17.974 1.00 92.44 176 ILE A C 1
ATOM 1413 O O . ILE A 1 176 ? -16.720 -2.675 18.015 1.00 92.44 176 ILE A O 1
ATOM 1417 N N . PRO A 1 177 ? -17.722 -0.669 17.716 1.00 94.38 177 PRO A N 1
ATOM 1418 C CA . PRO A 1 177 ? -19.015 -1.231 17.360 1.00 94.38 177 PRO A CA 1
ATOM 1419 C C . PRO A 1 177 ? -18.919 -2.149 16.143 1.00 94.38 177 PRO A C 1
ATOM 1421 O O . PRO A 1 177 ? -18.196 -1.866 15.188 1.00 94.38 177 PRO A O 1
ATOM 1424 N N . ASP A 1 178 ? -19.690 -3.231 16.152 1.00 92.75 178 ASP A N 1
ATOM 1425 C CA . ASP A 1 178 ? -19.733 -4.134 15.009 1.00 92.75 178 ASP A CA 1
ATOM 1426 C C . ASP A 1 178 ? -20.259 -3.398 13.768 1.00 92.75 178 ASP A C 1
ATOM 1428 O O . ASP A 1 178 ? -21.300 -2.733 13.800 1.00 92.75 178 ASP A O 1
ATOM 1432 N N . GLY A 1 179 ? -19.546 -3.518 12.651 1.00 90.38 179 GLY A N 1
ATOM 1433 C CA . GLY A 1 179 ? -19.893 -2.768 11.452 1.00 90.38 179 GLY A CA 1
ATOM 1434 C C . GLY A 1 179 ? -18.893 -2.901 10.316 1.00 90.38 179 GLY A C 1
ATOM 1435 O O . GLY A 1 179 ? -17.827 -3.504 10.446 1.00 90.38 179 GLY A O 1
ATOM 1436 N N . GLN A 1 180 ? -19.255 -2.326 9.170 1.00 91.81 180 GLN A N 1
ATOM 1437 C CA . GLN A 1 180 ? -18.370 -2.241 8.016 1.00 91.81 180 GLN A CA 1
ATOM 1438 C C . GLN A 1 180 ? -17.654 -0.889 8.004 1.00 91.81 180 GLN A C 1
ATOM 1440 O O . GLN A 1 180 ? -18.279 0.155 7.825 1.00 91.81 180 GLN A O 1
ATOM 1445 N N . TYR A 1 181 ? -16.331 -0.922 8.127 1.00 89.69 181 TYR A N 1
ATOM 1446 C CA . TYR A 1 181 ? -15.468 0.254 8.147 1.00 89.69 181 TYR A CA 1
ATOM 1447 C C . TYR A 1 181 ? -14.602 0.296 6.895 1.00 89.69 181 TYR A C 1
ATOM 1449 O O . TYR A 1 181 ? -14.054 -0.720 6.465 1.00 89.69 181 TYR A O 1
ATOM 1457 N N . ARG A 1 182 ? -14.476 1.479 6.294 1.00 92.06 182 ARG A N 1
ATOM 1458 C CA . ARG A 1 182 ? -13.779 1.682 5.023 1.00 92.06 182 ARG A CA 1
ATOM 1459 C C . ARG A 1 182 ? -12.647 2.679 5.196 1.00 92.06 182 ARG A C 1
ATOM 1461 O O . ARG A 1 182 ? -12.893 3.844 5.480 1.00 92.06 182 ARG A O 1
ATOM 1468 N N . PHE A 1 183 ? -11.430 2.215 4.960 1.00 88.81 183 PHE A N 1
ATOM 1469 C CA . PHE A 1 183 ? -10.207 3.001 5.044 1.00 88.81 183 PHE A CA 1
ATOM 1470 C C . PHE A 1 183 ? -9.680 3.277 3.639 1.00 88.81 183 PHE A C 1
ATOM 1472 O O . PHE A 1 183 ? -9.704 2.400 2.767 1.00 88.81 183 PHE A O 1
ATOM 1479 N N . ARG A 1 184 ? -9.199 4.499 3.408 1.00 89.12 184 ARG A N 1
ATOM 1480 C CA . ARG A 1 184 ? -8.724 4.929 2.086 1.00 89.12 184 ARG A CA 1
ATOM 1481 C C . ARG A 1 184 ? -7.303 5.438 2.166 1.00 89.12 184 ARG A C 1
ATOM 1483 O O . ARG A 1 184 ? -7.017 6.365 2.920 1.00 89.12 184 ARG A O 1
ATOM 1490 N N . LEU A 1 185 ? -6.426 4.867 1.349 1.00 88.12 185 LEU A N 1
ATOM 1491 C CA . LEU A 1 185 ? -5.087 5.404 1.175 1.00 88.12 185 LEU A CA 1
ATOM 1492 C C . LEU A 1 185 ? -5.165 6.583 0.203 1.00 88.12 185 LEU A C 1
ATOM 1494 O O . LEU A 1 185 ? -5.553 6.424 -0.955 1.00 88.12 185 LEU A O 1
ATOM 1498 N N . LYS A 1 186 ? -4.792 7.769 0.674 1.00 85.25 186 LYS A N 1
ATOM 1499 C CA . LYS A 1 186 ? -4.731 8.989 -0.127 1.00 85.25 186 LYS A CA 1
ATOM 1500 C C . LYS A 1 186 ? -3.298 9.446 -0.271 1.00 85.25 186 LYS A C 1
ATOM 1502 O O . LYS A 1 186 ? -2.511 9.366 0.668 1.00 85.25 186 LYS A O 1
ATOM 1507 N N . ALA A 1 187 ? -3.004 10.003 -1.432 1.00 83.19 187 ALA A N 1
ATOM 1508 C CA . ALA A 1 187 ? -1.853 10.865 -1.578 1.00 83.19 187 ALA A CA 1
ATOM 1509 C C . ALA A 1 187 ? -2.238 12.300 -1.208 1.00 83.19 187 ALA A C 1
ATOM 1511 O O . ALA A 1 187 ? -3.298 12.797 -1.595 1.00 83.19 187 ALA A O 1
ATOM 1512 N N . ILE A 1 188 ? -1.367 12.946 -0.448 1.00 81.44 188 ILE A N 1
ATOM 1513 C CA . ILE A 1 188 ? -1.484 14.326 0.009 1.00 81.44 188 ILE A CA 1
ATOM 1514 C C . ILE A 1 188 ? -0.207 15.090 -0.360 1.00 81.44 188 ILE A C 1
ATOM 1516 O O . ILE A 1 188 ? 0.775 14.509 -0.832 1.00 81.44 188 ILE A O 1
ATOM 1520 N N . SER A 1 189 ? -0.218 16.406 -0.158 1.00 74.12 189 SER A N 1
ATOM 1521 C CA . SER A 1 189 ? 0.967 17.240 -0.367 1.00 74.12 189 SER A CA 1
ATOM 1522 C C . SER A 1 189 ? 2.122 16.766 0.515 1.00 74.12 189 SER A C 1
ATOM 1524 O O . SER A 1 189 ? 1.963 16.646 1.729 1.00 74.12 189 SER A O 1
ATOM 1526 N N . ALA A 1 190 ? 3.278 16.516 -0.099 1.00 73.94 190 ALA A N 1
ATOM 1527 C CA . ALA A 1 190 ? 4.484 16.121 0.619 1.00 73.94 190 ALA A CA 1
ATOM 1528 C C . ALA A 1 190 ? 4.983 17.231 1.556 1.00 73.94 190 ALA A C 1
ATOM 1530 O O . ALA A 1 190 ? 4.809 18.421 1.272 1.00 73.94 190 ALA A O 1
ATOM 1531 N N . SER A 1 191 ? 5.628 16.843 2.660 1.00 64.56 191 SER A N 1
ATOM 1532 C CA . SER A 1 191 ? 6.240 17.784 3.596 1.00 64.56 191 SER A CA 1
ATOM 1533 C C . SER A 1 191 ? 7.278 18.670 2.897 1.00 64.56 191 SER A C 1
ATOM 1535 O O . SER A 1 191 ? 8.062 18.164 2.093 1.00 64.56 191 SER A O 1
ATOM 1537 N N . PRO A 1 192 ? 7.371 19.971 3.237 1.00 58.12 192 PRO A N 1
ATOM 1538 C CA . PRO A 1 192 ? 8.366 20.893 2.690 1.00 58.12 192 PRO A CA 1
ATOM 1539 C C . PRO A 1 192 ? 9.803 20.650 3.187 1.00 58.12 192 PRO A C 1
ATOM 1541 O O . PRO A 1 192 ? 10.704 21.371 2.765 1.00 58.12 192 PRO A O 1
ATOM 1544 N N . VAL A 1 193 ? 10.052 19.652 4.049 1.00 51.56 193 VAL A N 1
ATOM 1545 C CA . VAL A 1 193 ? 11.403 19.278 4.530 1.00 51.56 193 VAL A CA 1
ATOM 1546 C C . VAL A 1 193 ? 12.101 18.262 3.611 1.00 51.56 193 VAL A C 1
ATOM 1548 O O . VAL A 1 193 ? 13.319 18.302 3.462 1.00 51.56 193 VAL A O 1
ATOM 1551 N N . GLN A 1 194 ? 11.357 17.382 2.936 1.00 51.09 194 GLN A N 1
ATOM 1552 C CA . GLN A 1 194 ? 11.910 16.471 1.921 1.00 51.09 194 GLN A CA 1
ATOM 1553 C C . GLN A 1 194 ? 12.304 17.069 0.550 1.00 51.09 194 GLN A C 1
ATOM 1555 O O . GLN A 1 194 ? 13.117 16.430 -0.122 1.00 51.09 194 GLN A O 1
ATOM 1560 N N . PRO A 1 195 ? 11.834 18.252 0.100 1.00 49.44 195 PRO A N 1
ATOM 1561 C CA . PRO A 1 195 ? 12.268 18.880 -1.137 1.00 49.44 195 PRO A CA 1
ATOM 1562 C C . PRO A 1 195 ? 13.784 19.045 -1.205 1.00 49.44 195 PRO A C 1
ATOM 1564 O O . PRO A 1 195 ? 14.325 18.909 -2.288 1.00 49.44 195 PRO A O 1
ATOM 1567 N N . SER A 1 196 ? 14.486 19.282 -0.088 1.00 47.59 196 SER A N 1
ATOM 1568 C CA . SER A 1 196 ? 15.950 19.441 -0.084 1.00 47.59 196 SER A CA 1
ATOM 1569 C C . SER A 1 196 ? 16.679 18.133 -0.402 1.00 47.59 196 SER A C 1
ATOM 1571 O O . SER A 1 196 ? 17.432 18.086 -1.368 1.00 47.59 196 SER A O 1
ATOM 1573 N N . LYS A 1 197 ? 16.364 17.032 0.299 1.00 49.28 197 LYS A N 1
ATOM 1574 C CA . LYS A 1 197 ? 16.878 15.688 -0.042 1.00 49.28 197 LYS A CA 1
ATOM 1575 C C . LYS A 1 197 ? 16.488 15.269 -1.462 1.00 49.28 197 LYS A C 1
ATOM 1577 O O . LYS A 1 197 ? 17.242 14.574 -2.138 1.00 49.28 197 LYS A O 1
ATOM 1582 N N . PHE A 1 198 ? 15.310 15.691 -1.913 1.00 49.84 198 PHE A N 1
ATOM 1583 C CA . PHE A 1 198 ? 14.828 15.497 -3.275 1.00 49.84 198 PHE A CA 1
ATOM 1584 C C . PHE A 1 198 ? 15.650 16.291 -4.301 1.00 49.84 198 PHE A C 1
ATOM 1586 O O . PHE A 1 198 ? 16.050 15.713 -5.309 1.00 49.84 198 PHE A O 1
ATOM 1593 N N . PHE A 1 199 ? 15.954 17.566 -4.044 1.00 52.03 199 PHE A N 1
ATOM 1594 C CA . PHE A 1 199 ? 16.837 18.385 -4.877 1.00 52.03 199 PHE A CA 1
ATOM 1595 C C . PHE A 1 199 ? 18.236 17.772 -4.944 1.00 52.03 199 PHE A C 1
ATOM 1597 O O . PHE A 1 199 ? 18.755 17.587 -6.044 1.00 52.03 199 PHE A O 1
ATOM 1604 N N . ASP A 1 200 ? 18.793 17.356 -3.806 1.00 54.97 200 ASP A N 1
ATOM 1605 C CA . ASP A 1 200 ? 20.104 16.707 -3.736 1.00 54.97 200 ASP A CA 1
ATOM 1606 C C . ASP A 1 200 ? 20.120 15.390 -4.530 1.00 54.97 200 ASP A C 1
ATOM 1608 O O . ASP A 1 200 ? 21.023 15.141 -5.328 1.00 54.97 200 ASP A O 1
ATOM 1612 N N . PHE A 1 201 ? 19.087 14.553 -4.392 1.00 53.09 201 PHE A N 1
ATOM 1613 C CA . PHE A 1 201 ? 18.962 13.307 -5.155 1.00 53.09 201 PHE A CA 1
ATOM 1614 C C . PHE A 1 201 ? 18.750 13.542 -6.658 1.00 53.09 201 PHE A C 1
ATOM 1616 O O . PHE A 1 201 ? 19.264 12.781 -7.477 1.00 53.09 201 PHE A O 1
ATOM 1623 N N . VAL A 1 202 ? 17.985 14.567 -7.054 1.00 54.38 202 VAL A N 1
ATOM 1624 C CA . VAL A 1 202 ? 17.805 14.951 -8.463 1.00 54.38 202 VAL A CA 1
ATOM 1625 C C . VAL A 1 202 ? 19.135 15.410 -9.055 1.00 54.38 202 VAL A C 1
ATOM 1627 O O . VAL A 1 202 ? 19.555 14.836 -10.060 1.00 54.38 202 VAL A O 1
ATOM 1630 N N . LEU A 1 203 ? 19.823 16.353 -8.411 1.00 54.53 203 LEU A N 1
ATOM 1631 C CA . LEU A 1 203 ? 21.120 16.871 -8.856 1.00 54.53 203 LEU A CA 1
ATOM 1632 C C . LEU A 1 203 ? 22.163 15.757 -8.988 1.00 54.53 203 LEU A C 1
ATOM 1634 O O . LEU A 1 203 ? 22.829 15.667 -10.018 1.00 54.53 203 LEU A O 1
ATOM 1638 N N . ASN A 1 204 ? 22.237 14.856 -8.006 1.00 55.44 204 ASN A N 1
ATOM 1639 C CA . ASN A 1 204 ? 23.164 13.725 -8.046 1.00 55.44 204 ASN A CA 1
ATOM 1640 C C . ASN A 1 204 ? 22.811 12.709 -9.148 1.00 55.44 204 ASN A C 1
ATOM 1642 O O . ASN A 1 204 ? 23.693 12.186 -9.818 1.00 55.44 204 ASN A O 1
ATOM 1646 N N . SER A 1 205 ? 21.523 12.456 -9.408 1.00 55.56 205 SER A N 1
ATOM 1647 C CA . SER A 1 205 ? 21.129 11.549 -10.498 1.00 55.56 205 SER A CA 1
ATOM 1648 C C . SER A 1 205 ? 21.386 12.121 -11.899 1.00 55.56 205 SER A C 1
ATOM 1650 O O . SER A 1 205 ? 21.672 11.359 -12.822 1.00 55.56 205 SER A O 1
ATOM 1652 N N . TYR A 1 206 ? 21.311 13.447 -12.063 1.00 54.59 206 TYR A N 1
ATOM 1653 C CA . TYR A 1 206 ? 21.687 14.104 -13.316 1.00 54.59 206 TYR A CA 1
ATOM 1654 C C . TYR A 1 206 ? 23.207 14.087 -13.514 1.00 54.59 206 TYR A C 1
ATOM 1656 O O . TYR A 1 206 ? 23.659 13.715 -14.598 1.00 54.59 206 TYR A O 1
ATOM 1664 N N . SER A 1 207 ? 23.991 14.388 -12.473 1.00 51.31 207 SER A N 1
ATOM 1665 C CA . SER A 1 207 ? 25.458 14.417 -12.566 1.00 51.31 207 SER A CA 1
ATOM 1666 C C . SER A 1 207 ? 26.068 13.047 -12.898 1.00 51.31 207 SER A C 1
ATOM 1668 O O . SER A 1 207 ? 26.988 12.969 -13.713 1.00 51.31 207 SER A O 1
ATOM 1670 N N . ASP A 1 208 ? 25.511 11.953 -12.370 1.00 53.72 208 ASP A N 1
ATOM 1671 C CA . ASP A 1 208 ? 25.941 10.590 -12.714 1.00 53.72 208 ASP A CA 1
ATOM 1672 C C . ASP A 1 208 ? 25.592 10.199 -14.160 1.00 53.72 208 ASP A C 1
ATOM 1674 O O . ASP A 1 208 ? 26.336 9.461 -14.812 1.00 53.72 208 ASP A O 1
ATOM 1678 N N . SER A 1 209 ? 24.468 10.697 -14.687 1.00 53.78 209 SER A N 1
ATOM 1679 C CA . SER A 1 209 ? 24.058 10.445 -16.074 1.00 53.78 209 SER A CA 1
ATOM 1680 C C . SER A 1 209 ? 24.910 11.211 -17.093 1.00 53.78 209 SER A C 1
ATOM 1682 O O . SER A 1 209 ? 25.151 10.707 -18.190 1.00 53.78 209 SER A O 1
ATOM 1684 N N . GLU A 1 210 ? 25.405 12.398 -16.728 1.00 48.59 210 GLU A N 1
ATOM 1685 C CA . GLU A 1 210 ? 26.315 13.189 -17.562 1.00 48.59 210 GLU A CA 1
ATOM 1686 C C . GLU A 1 210 ? 27.748 12.656 -17.509 1.00 48.59 210 GLU A C 1
ATOM 1688 O O . GLU A 1 210 ? 28.386 12.545 -18.555 1.00 48.59 210 GLU A O 1
ATOM 1693 N N . ARG A 1 211 ? 28.234 12.217 -16.339 1.00 45.22 211 ARG A N 1
ATOM 1694 C CA . ARG A 1 211 ? 29.547 11.555 -16.226 1.00 45.22 211 ARG A CA 1
ATOM 1695 C C . ARG A 1 211 ? 29.655 10.327 -17.126 1.00 45.22 211 ARG A C 1
ATOM 1697 O O . ARG A 1 211 ? 30.606 10.211 -17.889 1.00 45.22 211 ARG A O 1
ATOM 1704 N N . LYS A 1 212 ? 28.631 9.471 -17.134 1.00 47.81 212 LYS A N 1
ATOM 1705 C CA . LYS A 1 212 ? 28.607 8.266 -17.980 1.00 47.81 212 LYS A CA 1
ATOM 1706 C C . LYS A 1 212 ? 28.530 8.551 -19.484 1.00 47.81 212 LYS A C 1
ATOM 1708 O O . LYS A 1 212 ? 28.904 7.687 -20.267 1.00 47.81 212 LYS A O 1
ATOM 1713 N N . LYS A 1 213 ? 28.060 9.734 -19.898 1.00 51.66 213 LYS A N 1
ATOM 1714 C CA . LYS A 1 213 ? 28.071 10.161 -21.310 1.00 51.66 213 LYS A CA 1
ATOM 1715 C C . LYS A 1 213 ? 29.430 10.682 -21.774 1.00 51.66 213 LYS A C 1
ATOM 1717 O O . LYS A 1 213 ? 29.660 10.720 -22.973 1.00 51.66 213 LYS A O 1
ATOM 1722 N N . HIS A 1 214 ? 30.294 11.103 -20.852 1.00 46.53 214 HIS A N 1
ATOM 1723 C CA . HIS A 1 214 ? 31.639 11.599 -21.157 1.00 46.53 214 HIS A CA 1
ATOM 1724 C C . HIS A 1 214 ? 32.730 10.522 -21.044 1.00 46.53 214 HIS A C 1
ATOM 1726 O O . HIS A 1 214 ? 33.869 10.773 -21.427 1.00 46.53 214 HIS A O 1
ATOM 1732 N N . GLU A 1 215 ? 32.388 9.339 -20.531 1.00 46.25 215 GLU A N 1
ATOM 1733 C CA . GLU A 1 215 ? 33.286 8.183 -20.392 1.00 46.25 215 GLU A CA 1
ATOM 1734 C C . GLU A 1 215 ? 33.082 7.110 -21.489 1.00 46.25 215 GLU A C 1
ATOM 1736 O O . GLU A 1 215 ? 33.724 6.060 -21.439 1.00 46.25 215 GLU A O 1
ATOM 1741 N N . GLN A 1 216 ? 32.214 7.367 -22.480 1.00 40.47 216 GLN A N 1
ATOM 1742 C CA . GLN A 1 216 ? 32.052 6.582 -23.719 1.00 40.47 216 GLN A CA 1
ATOM 1743 C C . GLN A 1 216 ? 32.562 7.375 -24.921 1.00 40.47 216 GLN A C 1
ATOM 1745 O O . GLN A 1 216 ? 33.140 6.734 -25.826 1.00 40.47 216 GLN A O 1
#

Foldseek 3Di:
DDDDDDPPDDPAPDDFDPDDPDDDDDDPDDFDADPVQAGPCQVVVLVCVVVVVDAPVPDDPRRVLDVVSVDVCPVVVPPCVDPANDWKDKRVQKDKDFDDFAFAFDKGKHKIKIATDAQFPDKDKWFKDKDWPDPVFKDKDKVVRIDIAFGCPPHSNPGDRRMDMMMMMIGTNGGDPGDMIMIGIDTDDDDPVCVVVVVVVVVVVVVVVVVVVVVD

pLDDT: mean 71.31, std 21.45, range [23.39, 95.38]